Protein AF-A0A9W6ZFU9-F1 (afdb_monomer)

Mean predicted aligned error: 7.42 Å

InterPro domains:
  IPR040703 Limiting CO2-inducible protein B/C, beta carbonyic anhydrase domain [PF18599] (11-252)

Organism: NCBI:txid1714386

Structure (mmCIF, N/CA/C/O backbone):
data_AF-A0A9W6ZFU9-F1
#
_entry.id   AF-A0A9W6ZFU9-F1
#
loop_
_atom_site.group_PDB
_atom_site.id
_atom_site.type_symbol
_atom_site.label_atom_id
_atom_site.label_alt_id
_atom_site.label_comp_id
_atom_site.label_asym_id
_atom_site.label_entity_id
_atom_site.label_seq_id
_atom_site.pdbx_PDB_ins_code
_atom_site.Cartn_x
_atom_site.Cartn_y
_atom_site.Cartn_z
_atom_site.occupancy
_atom_site.B_iso_or_equiv
_atom_site.auth_seq_id
_atom_site.auth_comp_id
_atom_site.auth_asym_id
_atom_site.auth_atom_id
_atom_site.pdbx_PDB_model_num
ATOM 1 N N . MET A 1 1 ? -6.158 -9.962 -25.922 1.00 41.44 1 MET A N 1
ATOM 2 C CA . MET A 1 1 ? -4.833 -10.193 -25.302 1.00 41.44 1 MET A CA 1
ATOM 3 C C . MET A 1 1 ? -4.287 -8.827 -24.929 1.00 41.44 1 MET A C 1
ATOM 5 O O . MET A 1 1 ? -4.360 -7.950 -25.771 1.00 41.44 1 MET A O 1
ATOM 9 N N . GLY A 1 2 ? -3.883 -8.619 -23.677 1.00 69.06 2 GLY A N 1
ATOM 10 C CA . GLY A 1 2 ? -3.535 -7.303 -23.130 1.00 69.06 2 GLY A CA 1
ATOM 11 C C . GLY A 1 2 ? -3.242 -7.407 -21.631 1.00 69.06 2 GLY A C 1
ATOM 12 O O . GLY A 1 2 ? -3.000 -8.509 -21.134 1.00 69.06 2 GLY A O 1
ATOM 13 N N . ILE A 1 3 ? -3.336 -6.291 -20.908 1.00 79.00 3 ILE A N 1
ATOM 14 C CA . ILE A 1 3 ? -3.074 -6.141 -19.462 1.00 79.00 3 ILE A CA 1
ATOM 15 C C . ILE A 1 3 ? -3.627 -7.278 -18.568 1.00 79.00 3 ILE A C 1
ATOM 17 O O . ILE A 1 3 ? -2.974 -7.691 -17.608 1.00 79.00 3 ILE A O 1
ATOM 21 N N . THR A 1 4 ? -4.764 -7.880 -18.935 1.00 82.38 4 THR A N 1
ATOM 22 C CA . THR A 1 4 ? -5.400 -9.014 -18.238 1.00 82.38 4 THR A CA 1
ATOM 23 C C . THR A 1 4 ? -4.564 -10.299 -18.230 1.00 82.38 4 THR A C 1
ATOM 25 O O . THR A 1 4 ? -4.716 -11.132 -17.343 1.00 82.38 4 THR A O 1
ATOM 28 N N . ARG A 1 5 ? -3.626 -10.482 -19.170 1.00 82.00 5 ARG A N 1
ATOM 29 C CA . ARG A 1 5 ? -2.703 -11.633 -19.161 1.00 82.00 5 ARG A CA 1
ATOM 30 C C . ARG A 1 5 ? -1.689 -11.531 -18.023 1.00 82.00 5 ARG A C 1
ATOM 32 O O . ARG A 1 5 ? -1.334 -12.542 -17.423 1.00 82.00 5 ARG A O 1
ATOM 39 N N . LYS A 1 6 ? -1.211 -10.315 -17.748 1.00 84.06 6 LYS A N 1
ATOM 40 C CA . LYS A 1 6 ? -0.289 -10.027 -16.643 1.00 84.06 6 LYS A CA 1
ATOM 41 C C . LYS A 1 6 ? -1.056 -9.940 -15.325 1.00 84.06 6 LYS A C 1
ATOM 43 O O . LYS A 1 6 ? -0.584 -10.464 -14.317 1.00 84.06 6 LYS A O 1
ATOM 48 N N . PHE A 1 7 ? -2.245 -9.348 -15.344 1.00 86.62 7 PHE A N 1
ATOM 49 C CA . PHE A 1 7 ? -3.078 -9.129 -14.167 1.00 86.62 7 PHE A CA 1
ATOM 50 C C . PHE A 1 7 ? -4.484 -9.717 -14.394 1.00 86.62 7 PHE A C 1
ATOM 52 O O . PHE A 1 7 ? -5.385 -8.995 -14.809 1.00 86.62 7 PHE A O 1
ATOM 59 N N . PRO A 1 8 ? -4.695 -11.022 -14.134 1.00 81.38 8 PRO A N 1
ATOM 60 C CA . PRO A 1 8 ? -5.956 -11.709 -14.449 1.00 81.38 8 PRO A CA 1
ATOM 61 C C . PRO A 1 8 ? -7.207 -11.103 -13.809 1.00 81.38 8 PRO A C 1
ATOM 63 O O . PRO A 1 8 ? -8.271 -11.133 -14.412 1.00 81.38 8 PRO A O 1
ATOM 66 N N . ASN A 1 9 ? -7.067 -10.516 -12.619 1.00 81.75 9 ASN A N 1
ATOM 67 C CA . ASN A 1 9 ? -8.179 -9.985 -11.827 1.00 81.75 9 ASN A CA 1
ATOM 68 C C . ASN A 1 9 ? -8.158 -8.451 -11.762 1.00 81.75 9 ASN A C 1
ATOM 70 O O . ASN A 1 9 ? -8.426 -7.865 -10.708 1.00 81.75 9 ASN A O 1
ATOM 74 N N . ILE A 1 10 ? -7.713 -7.821 -12.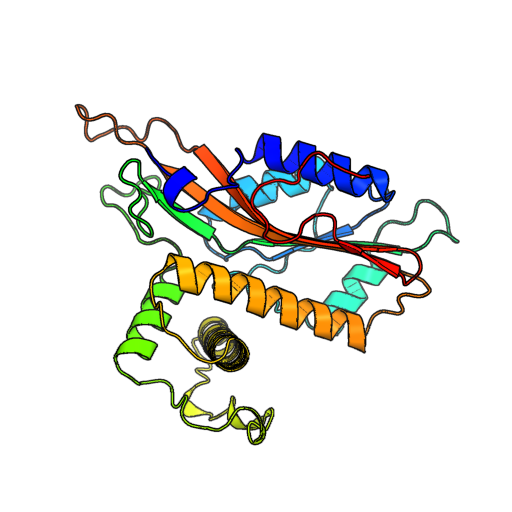846 1.00 90.19 10 ILE A N 1
ATOM 75 C CA . ILE A 1 10 ? -7.587 -6.374 -12.941 1.00 90.19 10 ILE A CA 1
ATOM 76 C C . ILE A 1 10 ? -8.939 -5.726 -13.247 1.00 90.19 10 ILE A C 1
ATOM 78 O O . ILE A 1 10 ? -9.689 -6.213 -14.091 1.00 90.19 10 ILE A O 1
ATOM 82 N N . LEU A 1 11 ? -9.236 -4.623 -12.570 1.00 91.94 11 LEU A N 1
ATOM 83 C CA . LEU A 1 11 ? -10.451 -3.833 -12.748 1.00 91.94 11 LEU A CA 1
ATOM 84 C C . LEU A 1 11 ? -10.086 -2.394 -13.125 1.00 91.94 11 LEU A C 1
ATOM 86 O O . LEU A 1 11 ? -9.039 -1.913 -12.691 1.00 91.94 11 LEU A O 1
ATOM 90 N N . PRO A 1 12 ? -10.923 -1.677 -13.892 1.00 93.25 12 PRO A N 1
ATOM 91 C CA . PRO A 1 12 ? -10.823 -0.222 -13.975 1.00 93.25 12 PRO A CA 1
ATOM 92 C C . PRO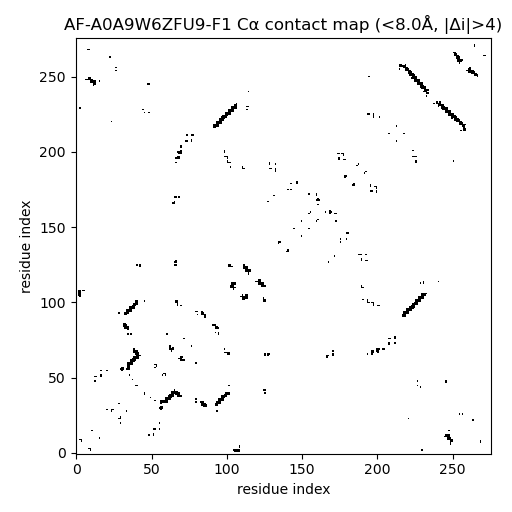 A 1 12 ? -10.894 0.401 -12.573 1.00 93.25 12 PRO A C 1
ATOM 94 O O . PRO A 1 12 ? -11.656 -0.078 -11.733 1.00 93.25 12 PRO A O 1
ATOM 97 N N . LEU A 1 13 ? -10.134 1.471 -12.324 1.00 94.50 13 LEU A N 1
ATOM 98 C CA . LEU A 1 13 ? -10.022 2.102 -11.002 1.00 94.50 13 LEU A CA 1
ATOM 99 C C . LEU A 1 13 ? -11.384 2.438 -10.378 1.00 94.50 13 LEU A C 1
ATOM 101 O O . LEU A 1 13 ? -11.625 2.078 -9.232 1.00 94.50 13 LEU A O 1
ATOM 105 N N . GLN A 1 14 ? -12.293 3.056 -11.134 1.00 93.56 14 GLN A N 1
ATOM 106 C CA . GLN A 1 14 ? -13.625 3.409 -10.623 1.00 93.56 14 GLN A CA 1
ATOM 107 C C . GLN A 1 14 ? -14.430 2.174 -10.196 1.00 93.56 14 GLN A C 1
ATOM 109 O O . GLN A 1 14 ? -14.964 2.137 -9.093 1.00 93.56 14 GLN A O 1
ATOM 114 N N . VAL A 1 15 ? -14.420 1.115 -11.013 1.00 93.62 15 VAL A N 1
ATOM 115 C CA . VAL A 1 15 ? -15.100 -0.152 -10.695 1.00 93.62 15 VAL A CA 1
ATOM 116 C C . VAL A 1 15 ? -14.497 -0.791 -9.442 1.00 93.62 15 VAL A C 1
ATOM 118 O O . VAL A 1 15 ? -15.216 -1.280 -8.578 1.00 93.62 15 VAL A O 1
ATOM 121 N N . PHE A 1 16 ? -13.169 -0.767 -9.307 1.00 95.06 16 PHE A N 1
ATOM 122 C CA . PHE A 1 16 ? -12.499 -1.251 -8.102 1.00 95.06 16 PHE A CA 1
ATOM 123 C C . PHE A 1 16 ? -12.917 -0.468 -6.847 1.00 95.06 16 PHE A C 1
ATOM 125 O O . PHE A 1 16 ? -13.155 -1.066 -5.795 1.00 95.06 16 PHE A O 1
ATOM 132 N N . MET A 1 17 ? -13.010 0.857 -6.949 1.00 95.50 17 MET A N 1
ATOM 133 C CA . MET A 1 17 ? -13.420 1.716 -5.839 1.00 95.50 17 MET A CA 1
ATOM 134 C C . MET A 1 17 ? -14.866 1.454 -5.418 1.00 95.50 17 MET A C 1
ATOM 136 O O . MET A 1 17 ? -15.124 1.263 -4.233 1.00 95.50 17 MET A O 1
ATOM 140 N N . GLU A 1 18 ? -15.787 1.355 -6.375 1.00 93.94 18 GLU A N 1
ATOM 141 C CA . GLU A 1 18 ? -17.188 1.007 -6.114 1.00 93.94 18 GLU A CA 1
ATOM 142 C C . GLU A 1 18 ? -17.315 -0.359 -5.425 1.00 93.94 18 GLU A C 1
ATOM 144 O O . GLU A 1 18 ? -17.967 -0.472 -4.384 1.00 93.94 18 GLU A O 1
ATOM 149 N N . GLU A 1 19 ? -16.643 -1.387 -5.952 1.00 93.00 19 GLU A N 1
ATOM 150 C CA . GLU A 1 19 ? -16.707 -2.742 -5.399 1.00 93.00 19 GLU A CA 1
ATOM 151 C C . GLU A 1 19 ? -16.065 -2.845 -4.013 1.00 93.00 19 GLU A C 1
ATOM 153 O O . GLU A 1 19 ? -16.646 -3.442 -3.106 1.00 93.00 19 GLU A O 1
ATOM 158 N N . SER A 1 20 ? -14.890 -2.240 -3.812 1.00 94.56 20 SER A N 1
ATOM 159 C CA . SER A 1 20 ? -14.221 -2.252 -2.505 1.00 94.56 20 SER A CA 1
ATOM 160 C C . SER A 1 20 ? -15.037 -1.511 -1.445 1.00 94.56 20 SER A C 1
ATOM 162 O O . SER A 1 20 ? -15.234 -2.044 -0.353 1.00 94.56 20 SER A O 1
ATOM 164 N N . SER A 1 21 ? -15.601 -0.343 -1.767 1.00 94.75 21 SER A N 1
ATOM 165 C CA . SER A 1 21 ? -16.518 0.364 -0.869 1.00 94.75 21 SER A CA 1
ATOM 166 C C . SER A 1 21 ? -17.777 -0.451 -0.581 1.00 94.75 21 SER A C 1
ATOM 168 O O . SER A 1 21 ? -18.183 -0.543 0.574 1.00 94.75 21 SER A O 1
ATOM 170 N N . ARG A 1 22 ? -18.385 -1.094 -1.586 1.00 94.81 22 ARG A N 1
ATOM 171 C CA . ARG A 1 22 ? -19.561 -1.958 -1.395 1.00 94.81 22 ARG A CA 1
ATOM 172 C C . ARG A 1 22 ? -19.268 -3.124 -0.448 1.00 94.81 22 ARG A C 1
ATOM 174 O O . ARG A 1 22 ? -20.040 -3.357 0.478 1.00 94.81 22 ARG A O 1
ATOM 181 N N . ILE A 1 23 ? -18.157 -3.831 -0.653 1.00 94.12 23 ILE A N 1
ATOM 182 C CA . ILE A 1 23 ? -17.747 -4.953 0.203 1.00 94.12 23 ILE A CA 1
ATOM 183 C C . ILE A 1 23 ? -17.509 -4.474 1.637 1.00 94.12 23 ILE A C 1
ATOM 185 O O . ILE A 1 23 ? -18.036 -5.062 2.578 1.00 94.12 23 ILE A O 1
ATOM 189 N N . LEU A 1 24 ? -16.757 -3.389 1.822 1.00 96.50 24 LEU A N 1
ATOM 190 C CA . LEU A 1 24 ? -16.435 -2.877 3.154 1.00 96.50 24 LEU A CA 1
ATOM 191 C C . LEU A 1 24 ? -17.664 -2.305 3.884 1.00 96.50 24 LEU A C 1
ATOM 193 O O . LEU A 1 24 ? -17.793 -2.495 5.098 1.00 96.50 24 LEU A O 1
ATOM 197 N N . ASN A 1 25 ? -18.624 -1.727 3.155 1.00 95.81 25 ASN A N 1
ATOM 198 C CA . ASN A 1 25 ? -19.921 -1.316 3.699 1.00 95.81 25 ASN A CA 1
ATOM 199 C C . ASN A 1 25 ? -20.699 -2.496 4.307 1.00 95.81 25 ASN A C 1
ATOM 201 O O . ASN A 1 25 ? -21.331 -2.322 5.349 1.00 95.81 25 ASN A O 1
ATOM 205 N N . ASN A 1 26 ? -20.609 -3.708 3.739 1.00 95.31 26 ASN A N 1
ATOM 206 C CA . ASN A 1 26 ? -21.249 -4.905 4.315 1.00 95.31 26 ASN A CA 1
ATOM 207 C C . ASN A 1 26 ? -20.665 -5.286 5.689 1.00 95.31 26 ASN A C 1
ATOM 209 O O . ASN A 1 26 ? -21.347 -5.895 6.509 1.00 95.31 26 ASN A O 1
ATOM 213 N N . PHE A 1 27 ? -19.426 -4.875 5.971 1.00 96.00 27 PHE A N 1
ATOM 214 C CA . PHE A 1 27 ? -18.780 -5.001 7.283 1.00 96.00 27 PHE A CA 1
ATOM 215 C C . PHE A 1 27 ? -18.925 -3.726 8.142 1.00 96.00 27 PHE A C 1
ATOM 217 O O . PHE A 1 27 ? -18.336 -3.589 9.219 1.00 96.00 27 PHE A O 1
ATOM 224 N N . GLY A 1 28 ? -19.742 -2.777 7.680 1.00 95.69 28 GLY A N 1
ATOM 225 C CA . GLY A 1 28 ? -20.081 -1.534 8.360 1.00 95.69 28 GLY A CA 1
ATOM 226 C C . GLY A 1 28 ? -19.003 -0.452 8.299 1.00 95.69 28 GLY A C 1
ATOM 227 O O . GLY A 1 28 ? -19.031 0.437 9.154 1.00 95.69 28 GLY A O 1
ATOM 228 N N . PHE A 1 29 ? -18.030 -0.544 7.392 1.00 97.12 29 PHE A N 1
ATOM 229 C CA . PHE A 1 29 ? -17.063 0.525 7.131 1.00 97.12 29 PHE A CA 1
ATOM 230 C C . PHE A 1 29 ? -17.628 1.462 6.066 1.00 97.12 29 PHE A C 1
ATOM 232 O O . PHE A 1 29 ? -17.912 1.016 4.961 1.00 97.12 29 PHE A O 1
ATOM 239 N N . ASP A 1 30 ? -17.753 2.745 6.388 1.00 95.81 30 ASP A N 1
ATOM 240 C CA . ASP A 1 30 ? -18.174 3.798 5.469 1.00 95.81 30 ASP A CA 1
ATOM 241 C C . ASP A 1 30 ? -17.329 5.065 5.669 1.00 95.81 30 ASP A C 1
ATOM 243 O O . ASP A 1 30 ? -16.605 5.208 6.658 1.00 95.81 30 ASP A O 1
ATOM 247 N N . LYS A 1 31 ? -17.432 6.009 4.730 1.00 95.44 31 LYS A N 1
ATOM 248 C CA . LYS A 1 31 ? -16.671 7.267 4.766 1.00 95.44 31 LYS A CA 1
ATOM 249 C C . LYS A 1 31 ? -16.926 8.138 6.006 1.00 95.44 31 LYS A C 1
ATOM 251 O O . LYS A 1 31 ? -16.105 8.987 6.325 1.00 95.44 31 LYS A O 1
ATOM 256 N N . ASP A 1 32 ? -18.060 7.965 6.690 1.00 95.06 32 ASP A N 1
ATOM 257 C CA . ASP A 1 32 ? -18.449 8.808 7.824 1.00 95.06 32 ASP A CA 1
ATOM 258 C C . ASP A 1 32 ? -17.981 8.213 9.166 1.00 95.06 32 ASP A C 1
ATOM 260 O O . ASP A 1 32 ? -18.039 8.884 10.198 1.00 95.06 32 ASP A O 1
ATOM 264 N N . ASN A 1 33 ? -17.555 6.943 9.191 1.00 96.44 33 ASN A N 1
ATOM 265 C CA . ASN A 1 33 ? -17.110 6.247 10.404 1.00 96.44 33 ASN A CA 1
ATOM 266 C C . ASN A 1 33 ? -15.726 5.596 10.309 1.00 96.44 33 ASN A C 1
ATOM 268 O O . ASN A 1 33 ? -15.299 4.984 11.285 1.00 96.44 33 ASN A O 1
ATOM 272 N N . THR A 1 34 ? -15.047 5.704 9.167 1.00 97.88 34 THR A N 1
ATOM 273 C CA . THR A 1 34 ? -13.763 5.046 8.921 1.00 97.88 34 THR A CA 1
ATOM 274 C C . THR A 1 34 ? -12.715 6.059 8.483 1.00 97.88 34 THR A C 1
ATOM 276 O O . THR A 1 34 ? -12.982 6.893 7.626 1.00 97.88 34 THR A O 1
ATOM 279 N N . LEU A 1 35 ? -11.502 5.957 9.031 1.00 98.44 35 LEU A N 1
ATOM 280 C CA . LEU A 1 35 ? -10.337 6.661 8.490 1.00 98.44 35 LEU A CA 1
ATOM 281 C C . LEU A 1 35 ? -9.590 5.756 7.511 1.00 98.44 35 LEU A C 1
ATOM 283 O O . LEU A 1 35 ? -9.174 4.650 7.869 1.00 98.44 35 LEU A O 1
ATOM 287 N N . ALA A 1 36 ? -9.384 6.250 6.293 1.00 98.50 36 ALA A N 1
ATOM 288 C CA . ALA A 1 36 ? -8.496 5.613 5.334 1.00 98.50 36 ALA A CA 1
ATOM 289 C C . ALA A 1 36 ? -7.029 5.947 5.637 1.00 98.50 36 ALA A C 1
ATOM 291 O O . ALA A 1 36 ? -6.668 7.105 5.831 1.00 98.50 36 ALA A O 1
ATOM 292 N N . ILE A 1 37 ? -6.177 4.926 5.640 1.00 98.56 37 ILE A N 1
ATOM 293 C CA . ILE A 1 37 ? -4.718 5.020 5.696 1.00 98.56 37 ILE A CA 1
ATOM 294 C C . ILE A 1 37 ? -4.205 4.568 4.332 1.00 98.56 37 ILE A C 1
ATOM 296 O O . ILE A 1 37 ? -4.522 3.461 3.897 1.00 98.56 37 ILE A O 1
ATOM 300 N N . VAL A 1 38 ? -3.438 5.409 3.641 1.00 98.38 38 VAL A N 1
ATOM 301 C CA . VAL A 1 38 ? -3.118 5.195 2.222 1.00 98.38 38 VAL A CA 1
ATOM 302 C C . VAL A 1 38 ? -1.609 5.205 1.994 1.00 98.38 38 VAL A C 1
ATOM 304 O O . VAL A 1 38 ? -0.952 6.237 2.126 1.00 98.38 38 VAL A O 1
ATOM 307 N N . GLY A 1 39 ? -1.063 4.047 1.622 1.00 97.81 39 GLY A N 1
ATOM 308 C CA . GLY A 1 39 ? 0.332 3.854 1.228 1.00 97.81 39 GLY A CA 1
ATOM 309 C C . GLY A 1 39 ? 0.460 3.561 -0.267 1.00 97.81 39 GLY A C 1
ATOM 310 O O . GLY A 1 39 ? 0.254 2.426 -0.697 1.00 97.81 39 GLY A O 1
ATOM 311 N N . LEU A 1 40 ? 0.827 4.578 -1.047 1.00 97.69 40 LEU A N 1
ATOM 312 C CA . LEU A 1 40 ? 1.163 4.478 -2.473 1.00 97.69 40 LEU A CA 1
ATOM 313 C C . LEU A 1 40 ? 2.656 4.752 -2.690 1.00 97.69 40 LEU A C 1
ATOM 315 O O . LEU A 1 40 ? 3.358 5.211 -1.781 1.00 97.69 40 LEU A O 1
ATOM 319 N N . THR A 1 41 ? 3.140 4.498 -3.905 1.00 96.19 41 THR A N 1
ATOM 320 C CA . THR A 1 41 ? 4.465 4.964 -4.328 1.00 96.19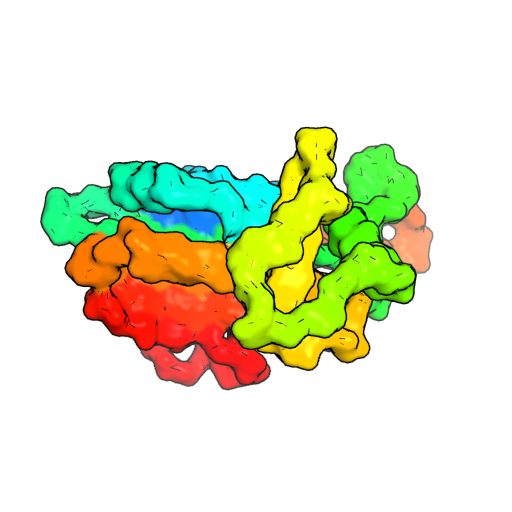 41 THR A CA 1
ATOM 321 C C . THR A 1 41 ? 4.497 6.500 -4.352 1.00 96.19 41 THR A C 1
ATOM 323 O O . THR A 1 41 ? 3.495 7.138 -4.660 1.00 96.19 41 THR A O 1
ATOM 326 N N . ARG A 1 42 ? 5.649 7.123 -4.061 1.00 94.94 42 ARG A N 1
ATOM 327 C CA . ARG A 1 42 ? 5.835 8.593 -4.154 1.00 94.94 42 ARG A CA 1
ATOM 328 C C . ARG A 1 42 ? 5.669 9.186 -5.556 1.00 94.94 42 ARG A C 1
ATOM 330 O O . ARG A 1 42 ? 5.581 10.402 -5.685 1.00 94.94 42 ARG A O 1
ATOM 337 N N . ASP A 1 43 ? 5.681 8.337 -6.571 1.00 94.12 43 ASP A N 1
ATOM 338 C CA . ASP A 1 43 ? 5.555 8.693 -7.978 1.00 94.12 43 ASP A CA 1
ATOM 339 C C . ASP A 1 43 ? 4.226 9.435 -8.236 1.00 94.12 43 ASP A C 1
ATOM 341 O O . ASP A 1 43 ? 3.164 8.997 -7.778 1.00 94.12 43 ASP A O 1
ATOM 345 N N . GLU A 1 44 ? 4.263 10.560 -8.961 1.00 93.75 44 GLU A N 1
ATOM 346 C CA . GLU A 1 44 ? 3.104 11.447 -9.145 1.00 93.75 44 GLU A CA 1
ATOM 347 C C . GLU A 1 44 ? 1.954 10.774 -9.898 1.00 93.75 44 GLU A C 1
ATOM 349 O O . GLU A 1 44 ? 0.790 11.147 -9.758 1.00 93.75 44 GLU A O 1
ATOM 354 N N . VAL A 1 45 ? 2.270 9.733 -10.664 1.00 92.31 45 VAL A N 1
ATOM 355 C CA . VAL A 1 45 ? 1.306 8.960 -11.454 1.00 92.31 45 VAL A CA 1
ATOM 356 C C . VAL A 1 45 ? 0.323 8.184 -10.575 1.00 92.31 45 VAL A C 1
ATOM 358 O O . VAL A 1 45 ? -0.706 7.723 -11.057 1.00 92.31 45 VAL A O 1
ATOM 361 N N . THR A 1 46 ? 0.592 8.063 -9.271 1.00 95.50 46 THR A N 1
ATOM 362 C CA . THR A 1 46 ? -0.326 7.440 -8.307 1.00 95.50 46 THR A CA 1
ATOM 363 C C . THR A 1 46 ? -1.498 8.347 -7.908 1.00 95.50 46 THR A C 1
ATOM 365 O O . THR A 1 46 ? -2.489 7.874 -7.344 1.00 95.50 46 THR A O 1
ATOM 368 N N . GLN A 1 47 ? -1.447 9.638 -8.257 1.00 95.38 47 GLN A N 1
ATOM 369 C CA . GLN A 1 47 ? -2.440 10.639 -7.861 1.00 95.38 47 GLN A CA 1
ATOM 370 C C . GLN A 1 47 ? -3.900 10.285 -8.215 1.00 95.38 47 GLN A C 1
ATOM 372 O O . GLN A 1 47 ? -4.770 10.526 -7.375 1.00 95.38 47 GLN A O 1
ATOM 377 N N . PRO A 1 48 ? -4.230 9.694 -9.384 1.00 95.06 48 PRO A N 1
ATOM 378 C CA . PRO A 1 48 ? -5.607 9.302 -9.688 1.00 95.06 48 PRO A CA 1
ATOM 379 C C . PRO A 1 48 ? -6.202 8.312 -8.677 1.00 95.06 48 PRO A C 1
ATOM 381 O O . PRO A 1 48 ? -7.383 8.417 -8.330 1.00 95.06 48 PRO A O 1
ATOM 384 N N . PHE A 1 49 ? -5.390 7.380 -8.166 1.00 96.50 49 PHE A N 1
ATOM 385 C CA . PHE A 1 49 ? -5.819 6.427 -7.143 1.00 96.50 49 PHE A CA 1
ATOM 386 C C . PHE A 1 49 ? -6.092 7.145 -5.824 1.00 96.50 49 PHE A C 1
ATOM 388 O O . PHE A 1 49 ? -7.166 6.966 -5.250 1.00 96.50 49 PHE A O 1
ATOM 395 N N . LEU A 1 50 ? -5.174 8.015 -5.384 1.00 97.75 50 LEU A N 1
ATOM 396 C CA . LEU A 1 50 ? -5.367 8.823 -4.177 1.00 97.75 50 LEU A CA 1
ATOM 397 C C . LEU A 1 50 ? -6.648 9.665 -4.267 1.00 97.75 50 LEU A C 1
ATOM 399 O O . LEU A 1 50 ? -7.465 9.619 -3.356 1.00 97.75 50 LEU A O 1
ATOM 403 N N . ASN A 1 51 ? -6.878 10.351 -5.392 1.00 97.56 51 ASN A N 1
ATOM 404 C CA . ASN A 1 51 ? -8.088 11.154 -5.612 1.00 97.56 51 ASN A CA 1
ATOM 405 C C . ASN A 1 51 ? -9.371 10.317 -5.512 1.00 97.56 51 ASN A C 1
ATOM 407 O O . ASN A 1 51 ? -10.386 10.778 -4.981 1.00 97.56 51 ASN A O 1
ATOM 411 N N . SER A 1 52 ? -9.331 9.086 -6.026 1.00 97.06 52 SER A N 1
ATOM 412 C CA . SER A 1 52 ? -10.479 8.180 -5.978 1.00 97.06 52 SER A CA 1
ATOM 413 C C . SER A 1 52 ? -10.738 7.694 -4.550 1.00 97.06 52 SER A C 1
ATOM 415 O O . SER A 1 52 ? -11.885 7.685 -4.111 1.00 97.06 52 SER A O 1
ATOM 417 N N . ILE A 1 53 ? -9.684 7.398 -3.781 1.00 97.75 53 ILE A N 1
ATOM 418 C CA . ILE A 1 53 ? -9.800 7.094 -2.348 1.00 97.75 53 ILE A CA 1
ATOM 419 C C . ILE A 1 53 ? -10.384 8.281 -1.586 1.00 97.75 53 ILE A C 1
ATOM 421 O O . ILE A 1 53 ? -11.360 8.092 -0.868 1.00 97.75 53 ILE A O 1
ATOM 425 N N . THR A 1 54 ? -9.856 9.494 -1.782 1.00 97.88 54 THR A N 1
ATOM 426 C CA . THR A 1 54 ? -10.362 10.703 -1.115 1.00 97.88 54 THR A CA 1
ATOM 427 C C . THR A 1 54 ? -11.847 10.923 -1.400 1.00 97.88 54 THR A C 1
ATOM 429 O O . THR A 1 54 ? -12.623 11.252 -0.504 1.00 97.88 54 THR A O 1
ATOM 432 N N . SER A 1 55 ? -12.275 10.668 -2.638 1.00 96.69 55 SER A N 1
ATOM 433 C CA . SER A 1 55 ? -13.681 10.790 -3.035 1.00 96.69 55 SER A CA 1
ATOM 434 C C . SER A 1 55 ? -14.579 9.743 -2.360 1.00 96.69 55 SER A C 1
ATOM 436 O O . SER A 1 55 ? -15.701 10.060 -1.963 1.00 96.69 55 SER A O 1
ATOM 438 N N . SER A 1 56 ? -14.098 8.505 -2.210 1.00 95.81 56 SER A N 1
ATOM 439 C CA . SER A 1 56 ? -14.870 7.390 -1.642 1.00 95.81 56 SER A CA 1
ATOM 440 C C . SER A 1 56 ? -14.831 7.309 -0.114 1.00 95.81 56 SER A C 1
ATOM 442 O O . SER A 1 56 ? -15.782 6.804 0.476 1.00 95.81 56 SER A O 1
ATOM 444 N N . TRP A 1 57 ? -13.756 7.781 0.523 1.00 96.50 57 TRP A N 1
ATOM 445 C CA . TRP A 1 57 ? -13.456 7.557 1.944 1.00 96.50 57 TRP A CA 1
ATOM 446 C C . TRP A 1 57 ? -13.188 8.839 2.745 1.00 96.50 57 TRP A C 1
ATOM 448 O O . TRP A 1 57 ? -12.977 8.757 3.951 1.00 96.50 57 TRP A O 1
ATOM 458 N N . GLY A 1 58 ? -13.230 10.015 2.113 1.00 96.31 58 GLY A N 1
ATOM 459 C CA . GLY A 1 58 ? -12.833 11.274 2.745 1.00 96.31 58 GLY A CA 1
ATOM 460 C C . GLY A 1 58 ? -11.314 11.445 2.807 1.00 96.31 58 GLY A C 1
ATOM 461 O O . GLY A 1 58 ? -10.566 10.655 2.235 1.00 96.31 58 GLY A O 1
ATOM 462 N N . GLU A 1 59 ? -10.852 12.497 3.484 1.00 97.38 59 GLU A N 1
ATOM 463 C CA . GLU A 1 59 ? -9.425 12.836 3.557 1.00 97.38 59 GLU A CA 1
ATOM 464 C C . GLU A 1 59 ? -8.612 11.732 4.263 1.00 97.38 59 GLU A C 1
ATOM 466 O O . GLU A 1 59 ? -8.825 11.483 5.455 1.00 97.38 59 GLU A O 1
ATOM 471 N N . PRO A 1 60 ? -7.683 11.056 3.561 1.00 97.88 60 PRO A N 1
ATOM 472 C CA . PRO A 1 60 ? -6.940 9.945 4.134 1.00 97.88 60 PRO A CA 1
ATOM 473 C C . PRO A 1 60 ? -5.727 10.405 4.952 1.00 97.88 60 PRO A C 1
ATOM 475 O O . PRO A 1 60 ? -5.140 11.463 4.723 1.00 97.88 60 PRO A O 1
ATOM 478 N N . TYR A 1 61 ? -5.261 9.533 5.845 1.00 98.31 61 TYR A N 1
ATOM 479 C CA . TYR A 1 61 ? -3.917 9.611 6.412 1.00 98.31 61 TYR A CA 1
ATOM 480 C C . TYR A 1 61 ? -2.907 9.039 5.402 1.00 98.31 61 TYR A C 1
ATOM 482 O O . TYR A 1 61 ? -2.832 7.827 5.186 1.00 98.31 61 TYR A O 1
ATOM 490 N N . VAL A 1 62 ? -2.144 9.916 4.750 1.00 97.44 62 VAL A N 1
ATOM 491 C CA . VAL A 1 62 ? -1.235 9.557 3.651 1.00 97.44 62 VAL A CA 1
ATOM 492 C C . VAL A 1 62 ? 0.136 9.122 4.177 1.00 97.44 62 VAL A C 1
ATOM 494 O O . VAL A 1 62 ? 0.799 9.859 4.903 1.00 97.44 62 VAL A O 1
ATOM 497 N N . THR A 1 63 ? 0.596 7.939 3.762 1.00 96.44 63 THR A N 1
ATOM 498 C CA . THR A 1 63 ? 1.871 7.328 4.186 1.00 96.44 63 THR A CA 1
ATOM 499 C C . THR A 1 63 ? 2.733 6.897 2.998 1.00 96.44 63 THR A C 1
ATOM 501 O O . THR A 1 63 ? 3.388 5.854 3.052 1.00 96.44 63 THR A O 1
ATOM 504 N N . HIS A 1 64 ? 2.683 7.644 1.893 1.00 96.88 64 HIS A N 1
ATOM 505 C CA . HIS A 1 64 ? 3.418 7.307 0.672 1.00 96.88 64 HIS A CA 1
ATOM 506 C C . HIS A 1 64 ? 4.923 7.153 0.928 1.00 96.88 64 HIS A C 1
ATOM 508 O O . HIS A 1 64 ? 5.506 7.870 1.743 1.00 96.88 64 HIS A O 1
ATOM 514 N N . SER A 1 65 ? 5.555 6.242 0.194 1.00 96.69 65 SER A N 1
ATOM 515 C CA . SER A 1 65 ? 6.999 5.988 0.258 1.00 96.69 65 SER A CA 1
ATOM 516 C C . SER A 1 65 ? 7.499 5.370 -1.049 1.00 96.69 65 SER A C 1
ATOM 518 O O . SER A 1 65 ? 6.694 4.986 -1.901 1.00 96.69 65 SER A O 1
ATOM 520 N N . LEU A 1 66 ? 8.817 5.284 -1.245 1.00 96.31 66 LEU A N 1
ATOM 521 C CA . LEU A 1 66 ? 9.375 4.508 -2.360 1.00 96.31 66 LEU A CA 1
ATOM 522 C C . LEU A 1 66 ? 8.862 3.059 -2.331 1.00 96.31 66 LEU A C 1
ATOM 524 O O . LEU A 1 66 ? 8.864 2.404 -1.285 1.00 96.31 66 LEU A O 1
ATOM 528 N N . GLY A 1 67 ? 8.369 2.576 -3.474 1.00 95.44 67 GLY A N 1
ATOM 529 C CA . GLY A 1 67 ? 7.778 1.245 -3.602 1.00 95.44 67 GLY A CA 1
ATOM 530 C C . GLY A 1 67 ? 6.562 0.958 -2.706 1.00 95.44 67 GLY A C 1
ATOM 531 O O . GLY A 1 67 ? 6.327 -0.209 -2.378 1.00 95.44 67 GLY A O 1
ATOM 532 N N . ALA A 1 68 ? 5.826 1.989 -2.269 1.00 97.12 68 ALA A N 1
ATOM 533 C CA . ALA A 1 68 ? 4.625 1.883 -1.428 1.00 97.12 68 ALA A CA 1
ATOM 534 C C . ALA A 1 68 ? 4.820 1.096 -0.113 1.00 97.12 68 ALA A C 1
ATOM 536 O O . ALA A 1 68 ? 3.911 0.418 0.371 1.00 97.12 68 ALA A O 1
ATOM 537 N N . GLN A 1 69 ? 6.015 1.165 0.477 1.00 96.75 69 GLN A N 1
ATOM 538 C CA . GLN A 1 69 ? 6.322 0.512 1.748 1.00 96.75 69 GLN A CA 1
ATOM 539 C C . GLN A 1 69 ? 5.568 1.140 2.932 1.00 96.75 69 GLN A C 1
ATOM 541 O O . GLN A 1 69 ? 5.387 2.357 3.019 1.00 96.75 69 GLN A O 1
ATOM 546 N N . CYS A 1 70 ? 5.172 0.311 3.902 1.00 95.56 70 CYS A N 1
ATOM 547 C CA . CYS A 1 70 ? 4.504 0.784 5.113 1.00 95.56 70 CYS A CA 1
ATOM 548 C C . CYS A 1 70 ? 5.521 1.390 6.097 1.00 95.56 70 CYS A C 1
ATOM 550 O O . CYS A 1 70 ? 6.200 0.671 6.832 1.00 95.56 70 CYS A O 1
ATOM 552 N N . ASN A 1 71 ? 5.627 2.721 6.118 1.00 93.25 71 ASN A N 1
ATOM 553 C CA . ASN A 1 71 ? 6.535 3.470 7.001 1.00 93.25 71 ASN A CA 1
ATOM 554 C C . ASN A 1 71 ? 5.790 4.310 8.060 1.00 93.25 71 ASN A C 1
ATOM 556 O O . ASN A 1 71 ? 6.368 5.222 8.640 1.00 93.25 71 ASN A O 1
ATOM 560 N N . VAL A 1 72 ? 4.515 4.000 8.333 1.00 94.81 72 VAL A N 1
ATOM 561 C CA . VAL A 1 72 ? 3.661 4.765 9.267 1.00 94.81 72 VAL A CA 1
ATOM 562 C C . VAL A 1 72 ? 4.193 4.767 10.708 1.00 94.81 72 VAL A C 1
ATOM 564 O O . VAL A 1 72 ? 4.076 5.754 11.431 1.00 94.81 72 VAL A O 1
ATOM 567 N N . GLY A 1 73 ? 4.826 3.666 11.124 1.00 94.25 73 GLY A N 1
ATOM 568 C CA . GLY A 1 73 ? 5.437 3.533 12.443 1.00 94.25 73 GLY A CA 1
ATOM 569 C C . GLY A 1 73 ? 4.440 3.535 13.610 1.00 94.25 73 GLY A C 1
ATOM 570 O O . GLY A 1 73 ? 3.224 3.633 13.451 1.00 94.25 73 GLY A O 1
ATOM 571 N N . LYS A 1 74 ? 4.987 3.406 14.823 1.00 96.12 74 LYS A N 1
ATOM 572 C CA . LYS A 1 74 ? 4.216 3.329 16.075 1.00 96.12 74 LYS A CA 1
ATOM 573 C C . LYS A 1 74 ? 3.401 4.594 16.350 1.00 96.12 74 LYS A C 1
ATOM 575 O O . LYS A 1 74 ? 2.256 4.498 16.774 1.00 96.12 74 LYS A O 1
ATOM 580 N N . GLU A 1 75 ? 3.995 5.769 16.168 1.00 97.31 75 GLU A N 1
ATOM 581 C CA . GLU A 1 75 ? 3.290 7.020 16.460 1.00 97.31 75 GLU A CA 1
ATOM 582 C C . GLU A 1 75 ? 2.259 7.351 15.376 1.00 97.31 75 GLU A C 1
ATOM 584 O O . GLU A 1 75 ? 1.161 7.785 15.710 1.00 97.31 75 GLU A O 1
ATOM 589 N N . GLY A 1 76 ? 2.534 7.039 14.105 1.00 97.44 76 GLY A N 1
ATOM 590 C CA . GLY A 1 76 ? 1.557 7.239 13.036 1.00 97.44 76 GLY A CA 1
ATOM 591 C C . GLY A 1 76 ? 0.306 6.374 13.208 1.00 97.44 76 GLY A C 1
ATOM 592 O O . GLY A 1 76 ? -0.804 6.885 13.076 1.00 97.44 76 GLY A O 1
ATOM 593 N N . ILE A 1 77 ? 0.437 5.092 13.587 1.00 97.56 77 ILE A N 1
ATOM 594 C CA . ILE A 1 77 ? -0.754 4.246 13.794 1.00 97.56 77 ILE A CA 1
ATOM 595 C C . ILE A 1 77 ? -1.596 4.713 14.991 1.00 97.56 77 ILE A C 1
ATOM 597 O O . ILE A 1 77 ? -2.822 4.661 14.930 1.00 97.56 77 ILE A O 1
ATOM 601 N N . LYS A 1 78 ? -0.973 5.243 16.051 1.00 97.19 78 LYS A N 1
ATOM 602 C CA . LYS A 1 78 ? -1.709 5.857 17.168 1.00 97.19 78 LYS A CA 1
ATOM 603 C C . LYS A 1 78 ? -2.470 7.106 16.732 1.00 97.19 78 LYS A C 1
ATOM 605 O O . LYS A 1 78 ? -3.646 7.222 17.052 1.00 97.19 78 LYS A O 1
ATOM 610 N N . GLN A 1 79 ? -1.837 7.985 15.952 1.00 97.94 79 GLN A N 1
ATOM 611 C CA . GLN A 1 79 ? -2.516 9.153 15.383 1.00 97.94 79 GLN A CA 1
ATOM 612 C C . GLN A 1 79 ? -3.710 8.734 14.522 1.00 97.94 79 GLN A C 1
ATOM 614 O O . GLN A 1 79 ? -4.778 9.324 14.632 1.00 97.94 79 GLN A O 1
ATOM 619 N N . CYS A 1 80 ? -3.572 7.672 13.721 1.00 97.81 80 CYS A N 1
ATOM 620 C CA . CYS A 1 80 ? -4.692 7.141 12.944 1.00 97.81 80 CYS A CA 1
ATOM 621 C C . CYS A 1 80 ? -5.866 6.727 13.848 1.00 97.81 80 CYS A C 1
ATOM 623 O O . CYS A 1 80 ? -7.012 7.045 13.548 1.00 97.81 80 CYS A O 1
ATOM 625 N N . LEU A 1 81 ? -5.600 6.057 14.975 1.00 96.94 81 LEU A N 1
ATOM 626 C CA . LEU A 1 81 ? -6.642 5.664 15.932 1.00 96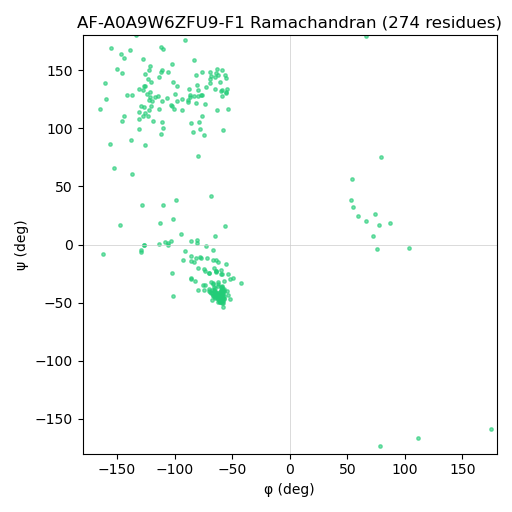.94 81 LEU A CA 1
ATOM 627 C C . LEU A 1 81 ? -7.321 6.861 16.610 1.00 96.94 81 LEU A C 1
ATOM 629 O O . LEU A 1 81 ? -8.521 6.804 16.884 1.00 96.94 81 LEU A O 1
ATOM 633 N N . GLU A 1 82 ? -6.560 7.915 16.904 1.00 95.75 82 GLU A N 1
ATOM 634 C CA . GLU A 1 82 ? -7.051 9.140 17.544 1.00 95.75 82 GLU A CA 1
ATOM 635 C C . GLU A 1 82 ? -7.869 10.009 16.584 1.00 95.75 82 GLU A C 1
ATOM 637 O O . GLU A 1 82 ? -8.888 10.572 16.981 1.00 95.75 82 GLU A O 1
ATOM 642 N N . HIS A 1 83 ? -7.445 10.102 15.323 1.00 95.94 83 HIS A N 1
ATOM 643 C CA . HIS A 1 83 ? -8.091 10.923 14.297 1.00 95.94 83 HIS A CA 1
ATOM 644 C C . HIS A 1 83 ? -9.283 10.228 13.635 1.00 95.94 83 HIS A C 1
ATOM 646 O O . HIS A 1 83 ? -10.066 10.884 12.947 1.00 95.94 83 HIS A O 1
ATOM 652 N N . ALA A 1 84 ? -9.418 8.911 13.805 1.00 96.94 84 ALA A N 1
ATOM 653 C CA . ALA A 1 84 ? -10.487 8.162 13.174 1.00 96.94 84 ALA A CA 1
ATOM 654 C C . ALA A 1 84 ? -11.874 8.666 13.608 1.00 96.94 84 ALA A C 1
ATOM 656 O O . ALA A 1 8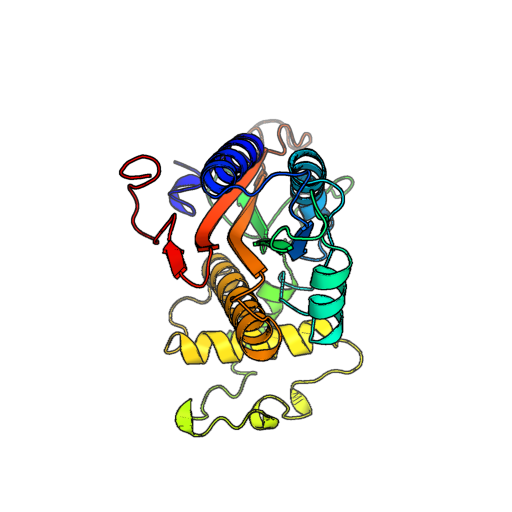4 ? -12.132 8.824 14.808 1.00 96.94 84 ALA A O 1
ATOM 657 N N . PRO A 1 85 ? -12.790 8.902 12.651 1.00 94.62 85 PRO A N 1
ATOM 658 C CA . PRO A 1 85 ? -14.109 9.425 12.956 1.00 94.62 85 PRO A CA 1
ATOM 659 C C . PRO A 1 85 ? -14.910 8.424 13.792 1.00 94.62 85 PRO A C 1
ATOM 661 O O . PRO A 1 85 ? -14.838 7.208 13.610 1.00 94.62 85 PRO A O 1
ATOM 664 N N . LYS A 1 86 ? -15.718 8.949 14.715 1.00 87.38 86 LYS A N 1
ATOM 665 C CA . LYS A 1 86 ? -16.617 8.156 15.557 1.00 87.38 86 LYS A CA 1
ATOM 666 C C . LYS A 1 86 ? -18.030 8.701 15.444 1.00 87.38 86 LYS A C 1
ATOM 668 O O . LYS A 1 86 ? -18.294 9.825 15.859 1.00 87.38 86 LYS A O 1
ATOM 673 N N . LYS A 1 87 ? -18.963 7.879 14.947 1.00 78.12 87 LYS A N 1
ATOM 674 C CA . LYS A 1 87 ? -20.393 8.245 14.873 1.00 78.12 87 LYS A CA 1
ATOM 675 C C . LYS A 1 87 ? -21.010 8.495 16.254 1.00 78.12 87 LYS A C 1
ATOM 677 O O . LYS A 1 87 ? -21.913 9.311 16.384 1.00 78.12 87 LYS A O 1
ATOM 682 N N . THR A 1 88 ? -20.537 7.791 17.284 1.00 82.06 88 THR A N 1
ATOM 683 C CA . THR A 1 88 ? -20.963 7.970 18.683 1.00 82.06 88 THR A CA 1
ATOM 684 C C . THR A 1 88 ? -19.773 7.763 19.619 1.00 82.06 88 THR A C 1
ATOM 686 O O . THR A 1 88 ? -18.808 7.101 19.238 1.00 82.06 88 THR A O 1
ATOM 689 N N . SER A 1 89 ? -19.845 8.261 20.857 1.00 78.00 89 SER A N 1
ATOM 690 C CA . SER A 1 89 ? -18.758 8.122 21.843 1.00 78.00 89 SER A CA 1
ATOM 691 C C . SER A 1 89 ? -18.389 6.668 22.167 1.00 78.00 89 SER A C 1
ATOM 693 O O . SER A 1 89 ? -17.249 6.407 22.540 1.00 78.00 89 SER A O 1
ATOM 695 N N . ASN A 1 90 ? -19.331 5.733 21.999 1.00 81.38 90 ASN A N 1
ATOM 696 C CA . ASN A 1 90 ? -19.150 4.309 22.303 1.00 81.38 90 ASN A CA 1
ATOM 697 C C . ASN A 1 90 ? -18.936 3.450 21.043 1.00 81.38 90 ASN A C 1
ATOM 699 O O . ASN A 1 90 ? -18.867 2.226 21.145 1.00 81.38 90 ASN A O 1
ATOM 703 N N . ALA A 1 91 ? -18.873 4.060 19.854 1.00 89.69 91 ALA A N 1
ATOM 704 C CA . ALA A 1 91 ? -18.619 3.321 18.624 1.00 89.69 91 ALA A CA 1
ATOM 705 C C . ALA A 1 91 ? -17.178 2.791 18.599 1.00 89.69 91 ALA A C 1
ATOM 707 O O . ALA A 1 91 ? -16.241 3.480 19.012 1.00 89.69 91 ALA A O 1
ATOM 708 N N . ARG A 1 92 ? -17.012 1.576 18.065 1.00 94.00 92 ARG A N 1
ATOM 709 C CA . ARG A 1 92 ? -15.698 1.009 17.744 1.00 94.00 92 ARG A CA 1
ATOM 710 C C . ARG A 1 92 ? -15.001 1.902 16.719 1.00 94.00 92 ARG A C 1
ATOM 712 O O . ARG A 1 92 ? -15.646 2.394 15.792 1.00 94.00 92 ARG A O 1
ATOM 719 N N . THR A 1 93 ? -13.700 2.106 16.888 1.00 96.88 93 THR A N 1
ATOM 720 C CA . THR A 1 93 ? -12.891 2.830 15.900 1.00 96.88 93 THR A CA 1
ATOM 721 C C . THR A 1 93 ? -12.764 1.980 14.639 1.00 96.88 93 THR A C 1
ATOM 723 O O . THR A 1 93 ? -12.537 0.777 14.755 1.00 96.88 93 THR A O 1
ATOM 726 N N . LYS A 1 94 ? -12.866 2.585 13.451 1.00 98.06 94 LYS A N 1
ATOM 727 C CA . LYS A 1 94 ? -12.675 1.874 12.182 1.00 98.06 94 LYS A CA 1
ATOM 728 C C . LYS A 1 94 ? -11.557 2.486 11.356 1.00 98.06 94 LYS A C 1
ATOM 730 O O . LYS A 1 94 ? -11.525 3.697 11.138 1.00 98.06 94 LYS A O 1
ATOM 735 N N . LEU A 1 95 ? -10.659 1.630 10.884 1.00 98.44 95 LEU A N 1
ATOM 736 C CA . LEU A 1 95 ? -9.572 1.986 9.978 1.00 98.44 95 LEU A CA 1
ATOM 737 C C . LEU A 1 95 ? -9.659 1.128 8.718 1.00 98.44 95 LEU A C 1
ATOM 739 O O . LEU A 1 95 ? -9.934 -0.067 8.809 1.00 98.44 95 LEU A O 1
ATOM 743 N N . VAL A 1 96 ? -9.362 1.708 7.559 1.00 98.44 96 VAL A N 1
ATOM 744 C CA . VAL A 1 96 ? -9.113 0.947 6.328 1.00 98.44 96 VAL A CA 1
ATOM 745 C C . VAL A 1 96 ? -7.722 1.275 5.803 1.00 98.44 96 VAL A C 1
ATOM 747 O O . VAL A 1 96 ? -7.394 2.437 5.598 1.00 98.44 96 VAL A O 1
ATOM 750 N N . PHE A 1 97 ? -6.888 0.260 5.600 1.00 98.50 97 PHE A N 1
ATOM 751 C CA . PHE A 1 97 ? -5.548 0.419 5.048 1.00 98.50 97 PHE A CA 1
ATOM 752 C C . PHE A 1 97 ? -5.520 0.023 3.575 1.00 98.50 97 PHE A C 1
ATOM 754 O O . PHE A 1 97 ? -5.777 -1.129 3.229 1.00 98.50 97 PHE A O 1
ATOM 761 N N . PHE A 1 98 ? -5.165 0.977 2.718 1.00 98.12 98 PHE A N 1
ATOM 762 C CA . PHE A 1 98 ? -4.900 0.762 1.303 1.00 98.12 98 PHE A CA 1
ATOM 763 C C . PHE A 1 98 ? -3.392 0.772 1.060 1.00 98.12 98 PHE A C 1
ATOM 765 O O . PHE A 1 98 ? -2.731 1.783 1.297 1.00 98.12 98 PHE A O 1
ATOM 772 N N . CYS A 1 99 ? -2.849 -0.330 0.543 1.00 96.19 99 CYS A N 1
ATOM 773 C CA . CYS A 1 99 ? -1.458 -0.404 0.097 1.00 96.19 99 CYS A CA 1
ATOM 774 C C . CYS A 1 99 ? -1.405 -0.800 -1.373 1.00 96.19 99 CYS A C 1
ATOM 776 O O . CYS A 1 99 ? -1.831 -1.901 -1.735 1.00 96.19 99 CYS A O 1
ATOM 778 N N . CYS A 1 100 ? -0.895 0.103 -2.211 1.00 95.69 100 CYS A N 1
ATOM 779 C CA . CYS A 1 100 ? -0.865 -0.097 -3.655 1.00 95.69 100 CYS A CA 1
ATOM 780 C C . CYS A 1 100 ? 0.471 0.364 -4.254 1.00 95.69 100 CYS A C 1
ATOM 782 O O . CYS A 1 100 ? 0.581 1.519 -4.671 1.00 95.69 100 CYS A O 1
ATOM 784 N N . PRO A 1 101 ? 1.492 -0.512 -4.345 1.00 97.19 101 PRO A N 1
ATOM 785 C CA . PRO A 1 101 ? 2.582 -0.278 -5.285 1.00 97.19 101 PRO A CA 1
ATOM 786 C C . PRO A 1 101 ? 2.018 -0.192 -6.706 1.00 97.19 101 PRO A C 1
ATOM 788 O O . PRO A 1 101 ? 1.007 -0.829 -7.026 1.00 97.19 101 PRO A O 1
ATOM 791 N N . ASN A 1 102 ? 2.666 0.583 -7.569 1.00 95.94 102 ASN A N 1
ATOM 792 C CA . ASN A 1 102 ? 2.206 0.779 -8.936 1.00 95.94 102 ASN A CA 1
ATOM 793 C C . ASN A 1 102 ? 3.119 0.111 -9.976 1.00 95.94 102 ASN A C 1
ATOM 795 O O . ASN A 1 102 ? 4.213 -0.361 -9.670 1.00 95.94 102 ASN A O 1
ATOM 799 N N . ILE A 1 103 ? 2.650 0.025 -11.220 1.00 94.62 103 ILE A N 1
ATOM 800 C CA . ILE A 1 103 ? 3.428 -0.442 -12.373 1.00 94.62 103 ILE A CA 1
ATOM 801 C C . ILE A 1 103 ? 2.774 0.044 -13.670 1.00 94.62 103 ILE A C 1
ATOM 803 O O . ILE A 1 103 ? 1.555 0.001 -13.804 1.00 94.62 103 ILE A O 1
ATOM 807 N N . ALA A 1 104 ? 3.553 0.482 -14.656 1.00 92.31 104 ALA A N 1
ATOM 808 C CA . ALA A 1 104 ? 3.009 0.723 -15.991 1.00 92.31 104 ALA A CA 1
ATOM 809 C C . ALA A 1 104 ? 2.898 -0.569 -16.801 1.00 92.31 104 ALA A C 1
ATOM 811 O O . ALA A 1 104 ? 3.749 -1.457 -16.686 1.00 92.31 104 ALA A O 1
ATOM 812 N N . CYS A 1 105 ? 1.875 -0.657 -17.650 1.00 89.38 105 CYS A N 1
ATOM 813 C CA . CYS A 1 105 ? 1.722 -1.739 -18.612 1.00 89.38 105 CYS A CA 1
ATOM 814 C C . CYS A 1 105 ? 1.166 -1.217 -19.942 1.00 89.38 105 CYS A C 1
ATOM 816 O O . CYS A 1 105 ? 0.142 -0.533 -19.967 1.00 89.38 105 CYS A O 1
ATOM 818 N N . ASN A 1 106 ? 1.831 -1.555 -21.047 1.00 82.25 106 ASN A N 1
ATOM 819 C CA . ASN A 1 106 ? 1.397 -1.155 -22.384 1.00 82.25 106 ASN A CA 1
ATOM 820 C C . ASN A 1 106 ? 0.459 -2.197 -23.027 1.00 82.25 106 ASN A C 1
ATOM 822 O O . ASN A 1 106 ? 0.215 -3.286 -22.497 1.00 82.25 106 ASN A O 1
ATOM 826 N N . GLN A 1 107 ? -0.054 -1.867 -24.212 1.00 76.31 107 GLN A N 1
ATOM 827 C CA . GLN A 1 107 ? -0.940 -2.732 -25.001 1.00 76.31 107 GLN A CA 1
ATOM 828 C C . GLN A 1 107 ? -0.332 -4.092 -25.391 1.00 76.31 107 GLN A C 1
ATOM 830 O O . GLN A 1 107 ? -1.061 -5.073 -25.545 1.00 76.31 107 GLN A O 1
ATOM 835 N N . GLU A 1 108 ? 0.995 -4.182 -25.470 1.00 81.00 108 GLU A N 1
ATOM 836 C CA . GLU A 1 108 ? 1.737 -5.414 -25.766 1.00 81.00 108 GLU A CA 1
ATOM 837 C C . GLU A 1 108 ? 2.006 -6.260 -24.509 1.00 81.00 108 GLU A C 1
ATOM 839 O O . GLU A 1 108 ? 2.575 -7.349 -24.577 1.00 81.00 108 GLU A O 1
ATOM 844 N N . SER A 1 109 ? 1.498 -5.825 -23.348 1.00 82.06 109 SER A N 1
ATOM 845 C CA . SER A 1 109 ? 1.727 -6.439 -22.033 1.00 82.06 109 SER A CA 1
ATOM 846 C C . SER A 1 109 ? 3.177 -6.354 -21.543 1.00 82.06 109 SER A C 1
ATOM 848 O O . SER A 1 109 ? 3.576 -7.122 -20.656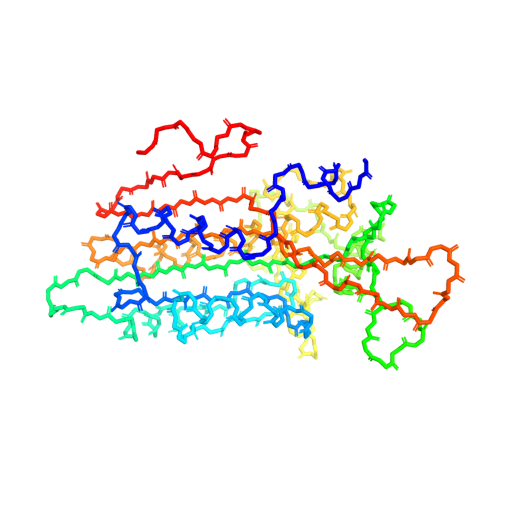 1.00 82.06 109 SER A O 1
ATOM 850 N N . GLU A 1 110 ? 3.960 -5.426 -22.089 1.00 86.69 110 GLU A N 1
ATOM 851 C CA . GLU A 1 110 ? 5.246 -5.033 -21.524 1.00 86.69 110 GLU A CA 1
ATOM 852 C C . GLU A 1 110 ? 5.009 -4.132 -20.315 1.00 86.69 110 GLU A C 1
ATOM 854 O O . GLU A 1 110 ? 4.008 -3.416 -20.235 1.00 86.69 110 GLU A O 1
ATOM 859 N N . THR A 1 111 ? 5.911 -4.201 -19.341 1.00 89.50 111 THR A N 1
ATOM 860 C CA . THR A 1 111 ? 5.742 -3.531 -18.052 1.00 89.50 111 THR A CA 1
ATOM 861 C C . THR A 1 111 ? 6.920 -2.636 -17.726 1.00 89.50 111 THR A C 1
ATOM 863 O O . THR A 1 111 ? 8.060 -3.021 -17.979 1.00 89.50 111 THR A O 1
ATOM 866 N N . GLY A 1 112 ? 6.649 -1.526 -17.044 1.00 88.50 112 GLY A N 1
ATOM 867 C CA . GLY A 1 112 ? 7.673 -0.708 -16.398 1.00 88.50 112 GLY A CA 1
ATOM 868 C C . GLY A 1 112 ? 8.043 0.581 -17.115 1.00 88.50 112 GLY A C 1
ATOM 869 O O . GLY A 1 112 ? 8.831 1.334 -16.559 1.00 88.50 112 GLY A O 1
ATOM 870 N N . LEU A 1 113 ? 7.478 0.855 -18.291 1.00 89.31 113 LEU A N 1
ATOM 871 C CA . LEU A 1 113 ? 7.670 2.107 -19.021 1.00 89.31 113 LEU A CA 1
ATOM 872 C C . LEU A 1 113 ? 6.331 2.807 -19.246 1.00 89.31 113 LEU A C 1
ATOM 874 O O . LEU A 1 113 ? 5.342 2.155 -19.581 1.00 89.31 113 LEU A O 1
ATOM 878 N N . MET A 1 114 ? 6.329 4.130 -19.101 1.00 86.94 114 MET A N 1
ATOM 879 C CA . MET A 1 114 ? 5.203 4.994 -19.432 1.00 86.94 114 MET A CA 1
ATOM 880 C C . MET A 1 114 ? 5.661 6.351 -19.961 1.00 86.94 114 MET A C 1
ATOM 882 O O . MET A 1 114 ? 6.665 6.907 -19.526 1.00 86.94 114 MET A O 1
ATOM 886 N N . TYR A 1 115 ? 4.890 6.926 -20.866 1.00 85.69 115 TYR A N 1
ATOM 887 C CA . TYR A 1 115 ? 5.007 8.318 -21.263 1.00 85.69 115 TYR A CA 1
ATOM 888 C C . TYR A 1 115 ? 4.487 9.214 -20.143 1.00 85.69 115 TYR A C 1
ATOM 890 O O . TYR A 1 115 ? 3.438 8.951 -19.559 1.00 85.69 115 TYR A O 1
ATOM 898 N N . ARG A 1 116 ? 5.228 10.275 -19.839 1.00 85.69 116 ARG A N 1
ATOM 899 C CA . ARG A 1 116 ? 4.835 11.277 -18.845 1.00 85.69 116 ARG A CA 1
ATOM 900 C C . ARG A 1 116 ? 4.511 12.580 -19.553 1.00 85.69 116 ARG A C 1
ATOM 902 O O . ARG A 1 116 ? 5.088 12.880 -20.599 1.00 85.69 116 ARG A O 1
ATOM 909 N N . ASN A 1 117 ? 3.609 13.366 -18.975 1.00 82.12 117 ASN A N 1
ATOM 910 C CA . ASN A 1 117 ? 3.238 14.652 -19.547 1.00 82.12 117 ASN A CA 1
ATOM 911 C C . ASN A 1 117 ? 4.483 15.537 -19.763 1.00 82.12 117 ASN A C 1
ATOM 913 O O . ASN A 1 117 ? 5.328 15.673 -18.878 1.00 82.12 117 ASN A O 1
ATOM 917 N N . GLY A 1 118 ? 4.613 16.111 -20.960 1.00 83.12 118 GLY A N 1
ATOM 918 C CA . GLY A 1 118 ? 5.755 16.946 -21.339 1.00 83.12 118 GLY A CA 1
ATOM 919 C C . GLY A 1 118 ? 7.076 16.199 -21.576 1.00 83.12 118 GLY A C 1
ATOM 920 O O . GLY A 1 118 ? 8.101 16.855 -21.774 1.00 83.12 118 GLY A O 1
ATOM 921 N N . LYS A 1 119 ? 7.092 14.857 -21.574 1.00 80.44 119 LYS A N 1
ATOM 922 C CA . LYS A 1 119 ? 8.271 14.051 -21.928 1.00 80.44 119 LYS A CA 1
ATOM 923 C C . LYS A 1 119 ? 8.087 13.402 -23.306 1.00 80.44 119 LYS A C 1
ATOM 925 O O . LYS A 1 119 ? 7.101 12.697 -23.504 1.00 80.44 119 LYS A O 1
ATOM 930 N N . PRO A 1 120 ? 9.036 13.591 -24.243 1.00 79.25 120 PRO A N 1
ATOM 931 C CA . PRO A 1 120 ? 8.955 12.972 -25.567 1.00 79.25 120 PRO A CA 1
ATOM 932 C C . PRO A 1 120 ? 9.257 11.466 -25.537 1.00 79.25 120 PRO A C 1
ATOM 934 O O . PRO A 1 120 ? 8.837 10.735 -26.426 1.00 79.25 120 PRO A O 1
ATOM 937 N N . GLU A 1 121 ? 9.980 11.001 -24.518 1.00 83.88 121 GLU A N 1
ATOM 938 C CA . GLU A 1 121 ? 10.429 9.616 -24.389 1.00 83.88 121 GLU A CA 1
ATOM 939 C C . GLU A 1 121 ? 9.720 8.898 -23.231 1.00 83.88 121 GLU A C 1
ATOM 941 O O . GLU A 1 121 ? 9.405 9.527 -22.208 1.00 83.88 121 GLU A O 1
ATOM 946 N N . PRO A 1 122 ? 9.493 7.574 -23.349 1.00 84.38 122 PRO A N 1
ATOM 947 C CA . PRO A 1 122 ? 8.942 6.786 -22.260 1.00 84.38 122 PRO A CA 1
ATOM 948 C C . PRO A 1 122 ? 9.916 6.754 -21.076 1.00 84.38 122 PRO A C 1
ATOM 950 O O . PRO A 1 122 ? 11.112 6.508 -21.216 1.00 84.38 122 PRO A O 1
ATOM 953 N N . CYS A 1 123 ? 9.379 6.982 -19.886 1.00 85.19 123 CYS A N 1
ATOM 954 C CA . CYS A 1 123 ? 10.089 6.991 -18.618 1.00 85.19 123 CYS A CA 1
ATOM 955 C C . CYS A 1 123 ? 9.766 5.722 -17.815 1.00 85.19 123 CYS A C 1
ATOM 957 O O . CYS A 1 123 ? 8.638 5.225 -17.882 1.00 85.19 123 CYS A O 1
ATOM 959 N N . PRO A 1 124 ? 10.696 5.211 -16.996 1.00 87.69 124 PRO A N 1
ATOM 960 C CA . PRO A 1 124 ? 10.377 4.123 -16.088 1.00 87.69 124 PRO A CA 1
ATOM 961 C C . PRO A 1 124 ? 9.314 4.495 -15.042 1.00 87.69 124 PRO A C 1
ATOM 963 O O . PRO A 1 124 ? 9.261 5.627 -14.552 1.00 87.69 124 PRO A O 1
ATOM 966 N N . THR A 1 125 ? 8.482 3.520 -14.676 1.00 87.69 125 THR A N 1
ATOM 967 C CA . THR A 1 125 ? 7.687 3.539 -13.435 1.00 87.69 125 THR A CA 1
ATOM 968 C C . THR A 1 125 ? 8.390 2.730 -12.363 1.00 87.69 125 THR A C 1
ATOM 970 O O . THR A 1 125 ? 8.788 1.598 -12.643 1.00 87.69 125 THR A O 1
ATOM 973 N N . ASN A 1 126 ? 8.443 3.253 -11.138 1.00 86.75 126 ASN A N 1
ATOM 974 C CA . ASN A 1 126 ? 9.129 2.625 -10.004 1.00 86.75 126 ASN A CA 1
ATOM 975 C C . ASN A 1 126 ? 10.595 2.282 -10.319 1.00 86.75 126 ASN A C 1
ATOM 977 O O . ASN A 1 126 ? 11.016 1.122 -10.239 1.00 86.75 126 ASN A O 1
ATOM 981 N N . SER A 1 127 ? 11.377 3.284 -10.724 1.00 91.06 127 SER A N 1
ATOM 982 C CA . SER A 1 127 ? 12.815 3.134 -10.992 1.00 91.06 127 SER A CA 1
ATOM 983 C C . SER A 1 127 ? 13.571 2.490 -9.821 1.00 91.06 127 SER A C 1
ATOM 985 O O . SER A 1 127 ? 14.539 1.762 -10.034 1.00 91.06 127 SER A O 1
ATOM 987 N N . GLU A 1 128 ? 13.095 2.686 -8.591 1.00 94.38 128 GLU A N 1
ATOM 988 C CA . GLU A 1 128 ? 13.610 2.065 -7.374 1.00 94.38 128 GLU A CA 1
ATOM 989 C C . GLU A 1 128 ? 13.538 0.528 -7.405 1.00 94.38 128 GLU A C 1
ATOM 991 O O . GLU A 1 128 ? 14.470 -0.142 -6.959 1.00 94.38 128 GLU A O 1
ATOM 996 N N . PHE A 1 129 ? 12.496 -0.062 -8.003 1.00 95.56 129 PHE A N 1
ATOM 997 C CA . PHE A 1 129 ? 12.405 -1.515 -8.161 1.00 95.56 129 PHE A CA 1
ATOM 998 C C . PHE A 1 129 ? 13.365 -2.028 -9.229 1.00 95.56 129 PHE A C 1
ATOM 1000 O O . PHE A 1 129 ? 13.917 -3.117 -9.077 1.00 95.56 129 PHE A O 1
ATOM 1007 N N . LEU A 1 130 ? 13.601 -1.260 -10.297 1.00 93.38 130 LEU A N 1
ATOM 1008 C CA . LEU A 1 130 ? 14.597 -1.619 -11.310 1.00 93.38 130 LEU A CA 1
ATOM 1009 C C . LEU A 1 130 ? 16.010 -1.613 -10.718 1.00 93.38 130 LEU A C 1
ATOM 1011 O O . LEU A 1 130 ? 16.782 -2.542 -10.971 1.00 93.38 130 LEU A O 1
ATOM 1015 N N . GLU A 1 131 ? 16.327 -0.623 -9.882 1.00 92.12 131 GLU A N 1
ATOM 1016 C CA . GLU A 1 131 ? 17.600 -0.566 -9.162 1.00 92.12 131 GLU A CA 1
ATOM 1017 C C . GLU A 1 131 ? 17.731 -1.723 -8.158 1.00 92.12 131 GLU A C 1
ATOM 1019 O O . GLU A 1 131 ? 18.768 -2.388 -8.113 1.00 92.12 131 GLU A O 1
ATOM 1024 N N . PHE A 1 132 ? 16.663 -2.052 -7.425 1.00 92.50 132 PHE A N 1
ATOM 1025 C CA . PHE A 1 132 ? 16.633 -3.230 -6.555 1.00 92.50 132 PHE A CA 1
ATOM 1026 C C . PHE A 1 132 ? 16.880 -4.535 -7.332 1.00 92.50 132 PHE A C 1
ATOM 1028 O O . PHE A 1 132 ? 17.729 -5.338 -6.947 1.00 92.50 132 PHE A O 1
ATOM 1035 N N . ILE A 1 133 ? 16.206 -4.734 -8.471 1.00 91.75 133 ILE A N 1
ATOM 1036 C CA . ILE A 1 133 ? 16.396 -5.908 -9.343 1.00 91.75 133 ILE A CA 1
ATOM 1037 C C . ILE A 1 133 ? 17.835 -5.992 -9.854 1.00 91.75 133 ILE A C 1
ATOM 1039 O O . ILE A 1 133 ? 18.411 -7.080 -9.909 1.00 91.75 133 ILE A O 1
ATOM 1043 N N . LYS A 1 134 ? 18.434 -4.860 -10.232 1.00 90.38 134 LYS A N 1
ATOM 1044 C CA . LYS A 1 134 ? 19.830 -4.801 -10.671 1.00 90.38 134 LYS A CA 1
ATOM 1045 C C . LYS A 1 134 ? 20.777 -5.227 -9.547 1.00 90.38 134 LYS A C 1
ATOM 1047 O O . LYS A 1 134 ? 21.604 -6.108 -9.774 1.00 90.38 134 LYS A O 1
ATOM 1052 N N . LYS A 1 135 ? 20.616 -4.673 -8.339 1.00 87.38 135 LYS A N 1
ATOM 1053 C CA . LYS A 1 135 ? 21.403 -5.049 -7.150 1.00 87.38 135 LYS A CA 1
ATOM 1054 C C . LYS A 1 135 ? 21.237 -6.532 -6.793 1.00 87.38 135 LYS A C 1
ATOM 1056 O O . LYS A 1 135 ? 22.224 -7.200 -6.492 1.00 87.38 135 LYS A O 1
ATOM 1061 N N . LEU A 1 136 ? 20.024 -7.082 -6.911 1.00 85.06 136 LEU A N 1
ATOM 1062 C CA . LEU A 1 136 ? 19.772 -8.520 -6.747 1.00 85.06 136 LEU A CA 1
ATOM 1063 C C . LEU A 1 136 ? 20.553 -9.362 -7.762 1.00 85.06 136 LEU A C 1
ATOM 1065 O O . LEU A 1 136 ? 21.229 -10.311 -7.378 1.00 85.06 136 LEU A O 1
ATOM 1069 N N . LYS A 1 137 ? 20.488 -9.014 -9.053 1.00 84.50 137 LYS A N 1
ATOM 1070 C CA . LYS A 1 137 ? 21.140 -9.777 -10.134 1.00 84.50 137 LYS A CA 1
ATOM 1071 C C . LYS A 1 137 ? 22.664 -9.738 -10.071 1.00 84.50 137 LYS A C 1
ATOM 1073 O O . LYS A 1 137 ? 23.305 -10.714 -10.444 1.00 84.50 137 LYS A O 1
ATOM 1078 N N . VAL A 1 138 ? 23.235 -8.625 -9.616 1.00 82.25 138 VAL A N 1
ATOM 1079 C CA . VAL A 1 138 ? 24.687 -8.467 -9.427 1.00 82.25 138 VAL A CA 1
ATOM 1080 C C . VAL A 1 138 ? 25.167 -9.158 -8.140 1.00 82.25 138 VAL A C 1
ATOM 1082 O O . VAL A 1 138 ? 26.367 -9.327 -7.951 1.00 82.25 138 VAL A O 1
ATOM 1085 N N . GLY A 1 139 ? 24.252 -9.605 -7.271 1.00 74.75 139 GLY A N 1
ATOM 1086 C CA . GLY A 1 139 ? 24.601 -10.227 -5.993 1.00 74.75 139 GLY A CA 1
ATOM 1087 C C . GLY A 1 139 ? 25.084 -9.216 -4.952 1.00 74.75 139 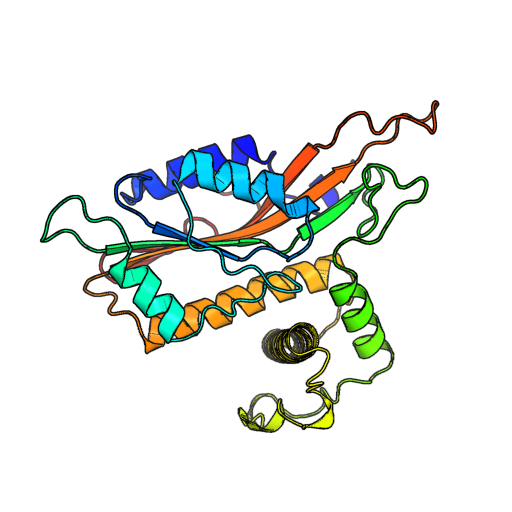GLY A C 1
ATOM 1088 O O . GLY A 1 139 ? 25.852 -9.567 -4.064 1.00 74.75 139 GLY A O 1
ATOM 1089 N N . THR A 1 140 ? 24.655 -7.954 -5.060 1.00 67.69 140 THR A N 1
ATOM 1090 C CA . THR A 1 140 ? 25.032 -6.888 -4.118 1.00 67.69 140 THR A CA 1
ATOM 1091 C C . THR A 1 140 ? 24.380 -7.082 -2.748 1.00 67.69 140 THR A C 1
ATOM 1093 O O . THR A 1 140 ? 24.902 -6.614 -1.743 1.00 67.69 140 THR A O 1
ATOM 1096 N N . PHE A 1 141 ? 23.246 -7.785 -2.687 1.00 69.06 141 PHE A N 1
ATOM 1097 C CA . PHE A 1 141 ? 22.605 -8.140 -1.425 1.00 69.06 141 PHE A CA 1
ATOM 1098 C C . PHE A 1 141 ? 23.148 -9.472 -0.905 1.00 69.06 141 PHE A C 1
ATOM 1100 O O . PHE A 1 141 ? 23.057 -10.495 -1.586 1.00 69.06 141 PHE A O 1
ATOM 1107 N N . ASN A 1 142 ? 23.657 -9.484 0.328 1.00 61.53 142 ASN A N 1
ATOM 1108 C CA . ASN A 1 142 ? 24.120 -10.707 0.980 1.00 61.53 142 ASN A CA 1
ATOM 1109 C C . ASN A 1 142 ? 22.931 -11.514 1.540 1.00 61.53 142 ASN A C 1
ATOM 1111 O O . ASN A 1 142 ? 22.641 -11.506 2.734 1.00 61.53 142 ASN A O 1
ATOM 1115 N N . LEU A 1 143 ? 22.208 -12.199 0.650 1.00 60.38 143 LEU A N 1
ATOM 1116 C CA . LEU A 1 143 ? 20.995 -12.963 0.978 1.00 60.38 143 LEU A CA 1
ATOM 1117 C C . LEU A 1 143 ? 21.275 -14.355 1.582 1.00 60.38 143 LEU A C 1
ATOM 1119 O O . LEU A 1 143 ? 20.338 -15.096 1.865 1.00 60.38 143 LEU A O 1
ATOM 1123 N N . HIS A 1 144 ? 22.544 -14.733 1.783 1.00 47.62 144 HIS A N 1
ATOM 1124 C CA . HIS A 1 144 ? 22.959 -16.085 2.191 1.00 47.62 144 HIS A CA 1
ATOM 1125 C C . HIS A 1 144 ? 22.833 -16.391 3.696 1.00 47.62 144 HIS A C 1
ATOM 1127 O O . HIS A 1 144 ? 23.206 -17.482 4.131 1.00 47.62 144 HIS A O 1
ATOM 1133 N N . LYS A 1 145 ? 22.294 -15.478 4.512 1.00 44.72 145 LYS A N 1
ATOM 1134 C CA . LYS A 1 145 ? 22.029 -15.748 5.933 1.00 44.72 145 LYS A CA 1
ATOM 1135 C C . LYS A 1 145 ? 20.682 -16.474 6.091 1.00 44.72 145 LYS A C 1
ATOM 1137 O O . LYS A 1 145 ? 19.659 -16.032 5.578 1.00 44.72 145 LYS A O 1
ATOM 1142 N N . ASN A 1 146 ? 20.692 -17.604 6.799 1.00 39.56 146 ASN A N 1
ATOM 1143 C CA . ASN A 1 146 ? 19.518 -18.436 7.087 1.00 39.56 146 ASN A CA 1
ATOM 1144 C C . ASN A 1 146 ? 18.391 -17.593 7.746 1.00 39.56 146 ASN A C 1
ATOM 1146 O O . ASN A 1 146 ? 18.684 -16.858 8.693 1.00 39.56 146 ASN A O 1
ATOM 1150 N N . PRO A 1 147 ? 17.114 -17.699 7.315 1.00 43.09 147 PRO A N 1
ATOM 1151 C CA . PRO A 1 147 ? 15.986 -16.969 7.913 1.00 43.09 147 PRO A CA 1
ATOM 1152 C C . PRO A 1 147 ? 15.842 -17.156 9.430 1.00 43.09 147 PRO A C 1
ATOM 1154 O O . PRO A 1 147 ? 15.316 -16.276 10.105 1.00 43.09 147 PRO A O 1
ATOM 1157 N N . HIS A 1 148 ? 16.330 -18.272 9.982 1.00 37.97 148 HIS A N 1
ATOM 1158 C CA . HIS A 1 148 ? 16.291 -18.561 11.419 1.00 37.97 148 HIS A CA 1
ATOM 1159 C C . HIS A 1 148 ? 17.459 -17.970 12.223 1.00 37.97 148 HIS A C 1
ATOM 1161 O O . HIS A 1 148 ? 17.419 -17.994 13.449 1.00 37.97 148 HIS A O 1
ATOM 1167 N N . THR A 1 149 ? 18.491 -17.440 11.560 1.00 40.16 149 THR A N 1
ATOM 1168 C CA . THR A 1 149 ? 19.611 -16.729 12.205 1.00 40.16 149 THR A CA 1
ATOM 1169 C C . THR A 1 149 ? 19.570 -15.228 11.951 1.00 40.16 149 THR A C 1
ATOM 1171 O O . THR A 1 149 ? 20.478 -14.525 12.370 1.00 40.16 149 THR A O 1
ATOM 1174 N N . PHE A 1 150 ? 18.547 -14.745 11.245 1.00 39.47 150 PHE A N 1
ATOM 1175 C CA . PHE A 1 150 ? 18.382 -13.341 10.906 1.00 39.47 150 PHE A CA 1
ATOM 1176 C C . PHE A 1 150 ? 17.924 -12.572 12.154 1.00 39.47 150 PHE A C 1
ATOM 1178 O O . PHE A 1 150 ? 16.732 -12.540 12.475 1.00 39.47 150 PHE A O 1
ATOM 1185 N N . GLN A 1 151 ? 18.866 -11.983 12.891 1.00 42.44 151 GLN A N 1
ATOM 1186 C CA . GLN A 1 151 ? 18.526 -11.035 13.949 1.00 42.44 151 GLN A CA 1
ATOM 1187 C C . GLN A 1 151 ? 17.974 -9.759 13.283 1.00 42.44 151 GLN A C 1
ATOM 1189 O O . GLN A 1 151 ? 18.386 -9.414 12.172 1.00 42.44 151 GLN A O 1
ATOM 1194 N N . PRO A 1 152 ? 17.042 -9.021 13.909 1.00 40.09 152 PRO A N 1
ATOM 1195 C CA . PRO A 1 152 ? 16.571 -7.725 13.402 1.00 40.09 152 PRO A CA 1
ATOM 1196 C C . PRO A 1 152 ? 17.716 -6.764 13.034 1.00 40.09 152 PRO A C 1
ATOM 1198 O O . PRO A 1 152 ? 17.568 -5.965 12.105 1.00 40.09 152 PRO A O 1
ATOM 1201 N N . ASP A 1 153 ? 18.847 -6.928 13.716 1.00 43.16 153 ASP A N 1
ATOM 1202 C CA . ASP A 1 153 ? 20.073 -6.145 13.625 1.00 43.16 153 ASP A CA 1
ATOM 1203 C C . ASP A 1 153 ? 20.945 -6.547 12.411 1.00 43.16 153 ASP A C 1
ATOM 1205 O O . ASP A 1 153 ? 21.727 -5.737 11.930 1.00 43.16 153 ASP A O 1
ATOM 1209 N N . ASP A 1 154 ? 20.765 -7.749 11.840 1.00 43.22 154 ASP A N 1
ATOM 1210 C CA . ASP A 1 154 ? 21.529 -8.244 10.676 1.00 43.22 154 ASP A CA 1
ATOM 1211 C C . ASP A 1 154 ? 21.111 -7.601 9.341 1.00 43.22 154 ASP A C 1
ATOM 1213 O O . ASP A 1 154 ? 21.868 -7.630 8.374 1.00 43.22 154 ASP A O 1
ATOM 1217 N N . ALA A 1 155 ? 19.898 -7.041 9.251 1.00 43.34 155 ALA A N 1
ATOM 1218 C CA . ALA A 1 155 ? 19.470 -6.249 8.085 1.00 43.34 155 ALA A CA 1
ATOM 1219 C C . ALA A 1 155 ? 19.960 -4.801 8.127 1.00 43.34 155 ALA A C 1
ATOM 1221 O O . ALA A 1 155 ? 19.825 -4.087 7.136 1.00 43.34 155 ALA A O 1
ATOM 1222 N N . LEU A 1 156 ? 20.476 -4.381 9.278 1.00 45.94 156 LEU A N 1
ATOM 1223 C CA . LEU A 1 156 ? 21.127 -3.102 9.489 1.00 45.94 156 LEU A CA 1
ATOM 1224 C C . LEU A 1 156 ? 22.645 -3.292 9.428 1.00 45.94 156 LEU A C 1
ATOM 1226 O O . LEU A 1 156 ? 23.367 -2.642 10.181 1.00 45.94 156 LEU A O 1
ATOM 1230 N N . ASP A 1 157 ? 23.153 -4.149 8.530 1.00 48.72 157 ASP A N 1
ATOM 1231 C CA . ASP A 1 157 ? 24.526 -3.935 8.078 1.00 48.72 157 ASP A CA 1
ATOM 1232 C C . ASP A 1 157 ? 24.559 -2.483 7.598 1.00 48.72 157 ASP A C 1
ATOM 1234 O O . ASP A 1 157 ? 23.807 -2.099 6.697 1.00 48.72 157 ASP A O 1
ATOM 1238 N N . SER A 1 158 ? 25.365 -1.647 8.254 1.00 49.25 158 SER A N 1
ATOM 1239 C CA . SER A 1 158 ? 25.450 -0.213 7.963 1.00 49.25 158 SER A CA 1
ATOM 1240 C C . SER A 1 158 ? 25.782 0.056 6.492 1.00 49.25 158 SER A C 1
ATOM 1242 O O . SER A 1 158 ? 25.569 1.155 6.005 1.00 49.25 158 SER A O 1
ATOM 1244 N N . GLU A 1 159 ? 26.271 -0.958 5.775 1.00 54.06 159 GLU A N 1
ATOM 1245 C CA . GLU A 1 159 ? 26.530 -0.958 4.336 1.00 54.06 159 GLU A CA 1
ATOM 1246 C C . GLU A 1 159 ? 25.254 -0.941 3.466 1.00 54.06 159 GLU A C 1
ATOM 1248 O O . GLU A 1 159 ? 25.299 -0.481 2.329 1.00 54.06 159 GLU A O 1
ATOM 1253 N N . MET A 1 160 ? 24.105 -1.409 3.975 1.00 61.69 160 MET A N 1
ATOM 1254 C CA . MET A 1 160 ? 22.802 -1.339 3.290 1.00 61.69 160 MET A CA 1
ATOM 1255 C C . MET A 1 160 ? 22.001 -0.076 3.628 1.00 61.69 160 MET A C 1
ATOM 1257 O O . MET A 1 160 ? 20.912 0.107 3.076 1.00 61.69 160 MET A O 1
ATOM 1261 N N . PHE A 1 161 ? 22.483 0.752 4.557 1.00 75.50 161 PHE A N 1
ATOM 1262 C CA . PHE A 1 161 ? 21.810 1.975 4.975 1.00 75.50 161 PHE A CA 1
ATOM 1263 C C . PHE A 1 161 ? 22.591 3.204 4.518 1.00 75.50 161 PHE A C 1
ATOM 1265 O O . PHE A 1 161 ? 23.618 3.556 5.091 1.00 75.50 161 PHE A O 1
ATOM 1272 N N . ASP A 1 162 ? 22.065 3.863 3.496 1.00 82.75 162 ASP A N 1
ATOM 1273 C CA . ASP A 1 162 ? 22.553 5.144 3.014 1.00 82.75 162 ASP A CA 1
ATOM 1274 C C . ASP A 1 162 ? 21.756 6.280 3.683 1.00 82.75 162 ASP A C 1
ATOM 1276 O O . ASP A 1 162 ? 20.539 6.367 3.478 1.00 82.75 162 ASP A O 1
ATOM 1280 N N . PRO A 1 163 ? 22.390 7.146 4.497 1.00 85.31 163 PRO A N 1
ATOM 1281 C CA . PRO A 1 163 ? 21.711 8.285 5.109 1.00 85.31 163 PRO A CA 1
ATOM 1282 C C . PRO A 1 163 ? 21.251 9.336 4.089 1.00 85.31 163 PRO A C 1
ATOM 1284 O O . PRO A 1 163 ? 20.343 10.104 4.407 1.00 85.31 163 PRO A O 1
ATOM 1287 N N . ASP A 1 164 ? 21.827 9.358 2.884 1.00 89.88 164 ASP A N 1
ATOM 1288 C CA . ASP A 1 164 ? 21.396 10.240 1.798 1.00 89.88 164 ASP A CA 1
ATOM 1289 C C . ASP A 1 164 ? 20.238 9.625 0.987 1.00 89.88 164 ASP A C 1
ATOM 1291 O O . ASP A 1 164 ? 19.537 10.341 0.270 1.00 89.88 164 ASP A O 1
ATOM 1295 N N . ASP A 1 165 ? 19.973 8.320 1.150 1.00 89.94 165 ASP A N 1
ATOM 1296 C CA . ASP A 1 165 ? 18.874 7.600 0.494 1.00 89.94 165 ASP A CA 1
ATOM 1297 C C . ASP A 1 165 ? 18.142 6.638 1.454 1.00 89.94 165 ASP A C 1
ATOM 1299 O O . ASP A 1 165 ? 18.086 5.409 1.290 1.00 89.94 165 ASP A O 1
ATOM 1303 N N . ILE A 1 166 ? 17.580 7.228 2.513 1.00 91.12 166 ILE A N 1
ATOM 1304 C CA . ILE A 1 166 ? 16.952 6.515 3.637 1.00 91.12 166 ILE A CA 1
ATOM 1305 C C . ILE A 1 166 ? 15.792 5.627 3.168 1.00 91.12 166 ILE A C 1
ATOM 1307 O O . ILE A 1 166 ? 15.679 4.475 3.592 1.00 91.12 166 ILE A O 1
ATOM 1311 N N . GLU A 1 167 ? 14.912 6.137 2.303 1.00 92.69 167 GLU A N 1
ATOM 1312 C CA . GLU A 1 167 ? 13.744 5.371 1.856 1.00 92.69 167 GLU A CA 1
ATOM 1313 C C . GLU A 1 167 ? 14.125 4.202 0.959 1.00 92.69 167 GLU A C 1
ATOM 1315 O O . GLU A 1 167 ? 13.583 3.110 1.148 1.00 92.69 167 GLU A O 1
ATOM 1320 N N . LEU A 1 168 ? 15.076 4.386 0.036 1.00 92.25 168 LEU A N 1
ATOM 1321 C CA . LEU A 1 168 ? 15.539 3.293 -0.812 1.00 92.25 168 LEU A CA 1
ATOM 1322 C C . LEU A 1 168 ? 16.241 2.225 0.027 1.00 92.25 168 LEU A C 1
ATOM 1324 O O . LEU A 1 168 ? 16.030 1.031 -0.187 1.00 92.25 168 LEU A O 1
ATOM 1328 N N . SER A 1 169 ? 17.040 2.642 1.009 1.00 88.94 169 SER A N 1
ATOM 1329 C CA . SER A 1 169 ? 17.718 1.744 1.947 1.00 88.94 169 SER A CA 1
ATOM 1330 C C . SER A 1 169 ? 16.725 0.885 2.729 1.00 88.94 169 SER A C 1
ATOM 1332 O O . SER A 1 169 ? 16.819 -0.346 2.730 1.00 88.94 169 SER A O 1
ATOM 1334 N N . ILE A 1 170 ? 15.712 1.521 3.327 1.00 91.62 170 ILE A N 1
ATOM 1335 C CA . ILE A 1 170 ? 14.650 0.831 4.067 1.00 91.62 170 ILE A CA 1
ATOM 1336 C C . ILE A 1 170 ? 13.851 -0.089 3.136 1.00 91.62 170 ILE A C 1
ATOM 1338 O O . ILE A 1 170 ? 13.597 -1.241 3.493 1.00 91.62 170 ILE A O 1
ATOM 1342 N N . MET A 1 171 ? 13.485 0.379 1.938 1.00 94.25 171 MET A N 1
ATOM 1343 C CA . MET A 1 171 ? 12.773 -0.429 0.947 1.00 94.25 171 MET A CA 1
ATOM 1344 C C . MET A 1 171 ? 13.578 -1.678 0.580 1.00 94.25 171 MET A C 1
ATOM 1346 O O . MET A 1 171 ? 13.051 -2.783 0.669 1.00 94.25 171 MET A O 1
ATOM 1350 N N . ASN A 1 172 ? 14.861 -1.537 0.241 1.00 92.12 172 ASN A N 1
ATOM 1351 C CA . ASN A 1 172 ? 15.719 -2.666 -0.120 1.00 92.12 172 ASN A CA 1
ATOM 1352 C C . ASN A 1 172 ? 15.781 -3.708 1.005 1.00 92.12 172 ASN A C 1
ATOM 1354 O O . ASN A 1 172 ? 15.595 -4.897 0.751 1.00 92.12 172 ASN A O 1
ATOM 1358 N N . GLN A 1 173 ? 15.974 -3.275 2.256 1.00 89.19 173 GLN A N 1
ATOM 1359 C CA . GLN A 1 173 ? 15.980 -4.179 3.410 1.00 89.19 173 GLN A CA 1
ATOM 1360 C C . GLN A 1 173 ? 14.644 -4.919 3.566 1.00 89.19 173 GLN A C 1
ATOM 1362 O O . GLN A 1 173 ? 14.623 -6.132 3.791 1.00 89.19 173 GLN A O 1
ATOM 1367 N N . LYS A 1 174 ? 13.522 -4.205 3.434 1.00 92.44 174 LYS A N 1
ATOM 1368 C CA . LYS A 1 174 ? 12.171 -4.771 3.540 1.00 92.44 174 LYS A CA 1
ATOM 1369 C C . LYS A 1 174 ? 11.872 -5.767 2.426 1.00 92.44 174 LYS A C 1
ATOM 1371 O O . LYS A 1 174 ? 11.328 -6.838 2.700 1.00 92.44 174 LYS A O 1
ATOM 1376 N N . LEU A 1 175 ? 12.251 -5.460 1.189 1.00 93.06 175 LEU A N 1
ATOM 1377 C CA . LEU A 1 175 ? 12.084 -6.368 0.056 1.00 93.06 175 LEU A CA 1
ATOM 1378 C C . LEU A 1 175 ? 12.968 -7.611 0.205 1.00 93.06 175 LEU A C 1
ATOM 1380 O O . LEU A 1 175 ? 12.471 -8.717 0.019 1.00 93.06 175 LEU A O 1
ATOM 1384 N N . CYS A 1 176 ? 14.231 -7.467 0.622 1.00 89.62 176 CYS A N 1
ATOM 1385 C CA . CYS A 1 176 ? 15.110 -8.605 0.914 1.00 89.62 176 CYS A CA 1
ATOM 1386 C C . CYS A 1 176 ? 14.519 -9.520 1.996 1.00 89.62 176 CYS A C 1
ATOM 1388 O O . CYS A 1 176 ? 14.425 -10.730 1.791 1.00 89.62 176 CYS A O 1
ATOM 1390 N N . LYS A 1 177 ? 14.056 -8.953 3.121 1.00 88.06 177 LYS A N 1
ATOM 1391 C CA . LYS A 1 177 ? 13.379 -9.715 4.186 1.00 88.06 177 LYS A CA 1
ATOM 1392 C C . LYS A 1 177 ? 12.152 -10.448 3.654 1.00 88.06 177 LYS A C 1
ATOM 1394 O O . LYS A 1 177 ? 11.949 -11.610 3.996 1.00 88.06 177 LYS A O 1
ATOM 1399 N N . GLN A 1 178 ? 11.350 -9.792 2.817 1.00 92.25 178 GLN A N 1
ATOM 1400 C CA . GLN A 1 178 ? 10.162 -10.419 2.251 1.00 92.25 178 GLN A CA 1
ATOM 1401 C C . GLN A 1 178 ? 10.508 -11.550 1.277 1.00 92.25 178 GLN A C 1
ATOM 1403 O O . GLN A 1 178 ? 9.906 -12.612 1.370 1.00 92.25 178 GLN A O 1
ATOM 1408 N N . LEU A 1 179 ? 11.510 -11.382 0.411 1.00 89.06 179 LEU A N 1
ATOM 1409 C CA . LEU A 1 179 ? 11.984 -12.452 -0.475 1.00 89.06 179 LEU A CA 1
ATOM 1410 C C . LEU A 1 179 ? 12.489 -13.667 0.310 1.00 89.06 179 LEU A C 1
ATOM 1412 O O . LEU A 1 179 ? 12.207 -14.802 -0.062 1.00 89.06 179 LEU A O 1
ATOM 1416 N N . ILE A 1 180 ? 13.201 -13.443 1.418 1.00 85.94 180 ILE A N 1
ATOM 1417 C CA . ILE A 1 180 ? 13.642 -14.523 2.310 1.00 85.94 180 ILE A CA 1
ATOM 1418 C C . ILE A 1 180 ? 12.431 -15.254 2.913 1.00 85.94 180 ILE A C 1
ATOM 1420 O O . ILE A 1 180 ? 12.408 -16.485 2.918 1.00 85.94 180 ILE A O 1
ATOM 1424 N N . ARG A 1 181 ? 11.405 -14.522 3.375 1.00 86.50 181 ARG A N 1
ATOM 1425 C CA . ARG A 1 181 ? 10.151 -15.116 3.885 1.00 86.50 181 ARG A CA 1
ATOM 1426 C C . ARG A 1 181 ? 9.395 -15.904 2.820 1.00 86.50 181 ARG A C 1
ATOM 1428 O O . ARG A 1 181 ? 8.827 -16.942 3.136 1.00 86.50 181 ARG A O 1
ATOM 1435 N N . ASP A 1 182 ? 9.427 -15.436 1.577 1.00 85.50 182 ASP A N 1
ATOM 1436 C CA . ASP A 1 182 ? 8.799 -16.095 0.430 1.00 85.50 182 ASP A CA 1
ATOM 1437 C C . ASP A 1 182 ? 9.568 -17.364 -0.019 1.00 85.50 182 ASP A C 1
ATOM 1439 O O . ASP A 1 182 ? 9.135 -18.055 -0.941 1.00 85.50 182 ASP A O 1
ATOM 1443 N N . GLY A 1 183 ? 10.691 -17.706 0.633 1.00 83.06 183 GLY A N 1
ATOM 1444 C CA . GLY A 1 183 ? 11.500 -18.890 0.324 1.00 83.06 183 GLY A CA 1
ATOM 1445 C C . GLY A 1 183 ? 12.551 -18.668 -0.768 1.00 83.06 183 GLY A C 1
ATOM 1446 O O . GLY A 1 183 ? 13.054 -19.635 -1.339 1.00 83.06 183 GLY A O 1
ATOM 1447 N N . GLY A 1 184 ? 12.895 -17.411 -1.058 1.00 77.25 184 GLY A N 1
ATOM 1448 C CA . GLY A 1 184 ? 13.867 -17.013 -2.075 1.00 77.25 184 GLY A CA 1
ATOM 1449 C C . GLY A 1 184 ? 13.226 -16.308 -3.273 1.00 77.25 184 GLY A C 1
ATOM 1450 O O . GLY A 1 184 ? 12.074 -15.882 -3.238 1.00 77.25 184 GLY A O 1
ATOM 1451 N N . PHE A 1 185 ? 13.994 -16.159 -4.355 1.00 74.69 185 PHE A N 1
ATOM 1452 C CA . PHE A 1 185 ? 13.552 -15.473 -5.569 1.00 74.69 185 PHE A CA 1
ATOM 1453 C C . PHE A 1 185 ? 13.845 -16.321 -6.812 1.00 74.69 185 PHE A C 1
ATOM 1455 O O . PHE A 1 185 ? 14.993 -16.537 -7.183 1.00 74.69 185 PHE A O 1
ATOM 1462 N N . ASN A 1 186 ? 12.792 -16.785 -7.485 1.00 75.50 186 ASN A N 1
ATOM 1463 C CA . ASN A 1 186 ? 12.912 -17.474 -8.779 1.00 75.50 186 ASN A CA 1
ATOM 1464 C C . ASN A 1 186 ? 12.545 -16.556 -9.955 1.00 75.50 186 ASN A C 1
ATOM 1466 O O . ASN A 1 186 ? 13.015 -16.752 -11.072 1.00 75.50 186 ASN A O 1
ATOM 1470 N N . ASP A 1 187 ? 11.726 -15.533 -9.699 1.00 85.75 187 ASP A N 1
ATOM 1471 C CA . ASP A 1 187 ? 11.282 -14.548 -10.683 1.00 85.75 187 ASP A CA 1
ATOM 1472 C C . ASP A 1 187 ? 11.654 -13.137 -10.207 1.00 85.75 187 ASP A C 1
ATOM 1474 O O . ASP A 1 187 ? 11.089 -12.623 -9.240 1.00 85.75 187 ASP A O 1
ATOM 1478 N N . THR A 1 188 ? 12.611 -12.520 -10.905 1.00 87.38 188 THR A N 1
ATOM 1479 C CA . THR A 1 188 ? 13.080 -11.140 -10.676 1.00 87.38 188 THR A CA 1
ATOM 1480 C C . THR A 1 188 ? 12.494 -10.150 -11.684 1.00 87.38 188 THR A C 1
ATOM 1482 O O . THR A 1 188 ? 13.069 -9.090 -11.937 1.00 87.38 188 THR A O 1
ATOM 1485 N N . SER A 1 189 ? 11.364 -10.491 -12.309 1.00 92.00 189 SER A N 1
ATOM 1486 C CA . SER A 1 189 ? 10.614 -9.548 -13.133 1.00 92.00 189 SER A CA 1
ATOM 1487 C C . SER A 1 189 ? 10.095 -8.380 -12.294 1.00 92.00 189 SER A C 1
ATOM 1489 O O . SER A 1 189 ? 9.791 -8.531 -11.109 1.00 92.00 189 SER A O 1
ATOM 1491 N N . LEU A 1 190 ? 9.934 -7.215 -12.931 1.00 93.38 190 LEU A N 1
ATOM 1492 C CA . LEU A 1 190 ? 9.362 -6.034 -12.278 1.00 93.38 190 LEU A CA 1
ATOM 1493 C C . LEU A 1 190 ? 8.008 -6.357 -11.644 1.00 93.38 190 LEU A C 1
ATOM 1495 O O . LEU A 1 190 ? 7.775 -6.033 -10.491 1.00 93.38 190 LEU A O 1
ATOM 1499 N N . GLN A 1 191 ? 7.164 -7.102 -12.357 1.00 92.75 191 GLN A N 1
ATOM 1500 C CA . GLN A 1 191 ? 5.869 -7.538 -11.852 1.00 92.75 191 GLN A CA 1
ATOM 1501 C C . GLN A 1 191 ? 5.967 -8.372 -10.562 1.00 92.75 191 GLN A C 1
ATOM 1503 O O . GLN A 1 191 ? 5.160 -8.188 -9.648 1.00 92.75 191 GLN A O 1
ATOM 1508 N N . SER A 1 192 ? 6.916 -9.310 -10.494 1.00 92.88 192 SER A N 1
ATOM 1509 C CA . SER A 1 192 ? 7.148 -10.125 -9.298 1.00 92.88 192 SER A CA 1
ATOM 1510 C C . SER A 1 192 ? 7.565 -9.248 -8.117 1.00 92.88 192 SER A C 1
ATOM 1512 O O . SER A 1 192 ? 6.958 -9.325 -7.049 1.00 92.88 192 SER A O 1
ATOM 1514 N N . ILE A 1 193 ? 8.513 -8.332 -8.333 1.00 95.69 193 ILE A N 1
ATOM 1515 C CA . ILE A 1 193 ? 8.990 -7.413 -7.293 1.00 95.69 193 ILE A CA 1
ATOM 1516 C C . ILE A 1 193 ? 7.899 -6.435 -6.839 1.00 95.69 193 ILE A C 1
ATOM 1518 O O . ILE A 1 193 ? 7.746 -6.234 -5.638 1.00 95.69 193 ILE A O 1
ATOM 1522 N N . THR A 1 194 ? 7.060 -5.919 -7.740 1.00 96.12 194 THR A N 1
ATOM 1523 C CA . THR A 1 194 ? 5.890 -5.100 -7.371 1.00 96.12 194 THR A CA 1
ATOM 1524 C C . THR A 1 194 ? 4.939 -5.867 -6.440 1.00 96.12 194 THR A C 1
ATOM 1526 O O . THR A 1 194 ? 4.429 -5.306 -5.471 1.00 96.12 194 THR A O 1
ATOM 1529 N N . ARG A 1 195 ? 4.725 -7.174 -6.666 1.00 94.88 195 ARG A N 1
ATOM 1530 C CA . ARG A 1 195 ? 3.918 -8.016 -5.757 1.00 94.88 195 ARG A CA 1
ATOM 1531 C C . ARG A 1 195 ? 4.597 -8.232 -4.404 1.00 94.88 195 ARG A C 1
ATOM 1533 O O . ARG A 1 195 ? 3.919 -8.195 -3.379 1.00 94.88 195 ARG A O 1
ATOM 1540 N N . VAL A 1 196 ? 5.913 -8.466 -4.399 1.00 95.69 196 VAL A N 1
ATOM 1541 C CA . VAL A 1 196 ? 6.718 -8.590 -3.169 1.00 95.69 196 VAL A CA 1
ATOM 1542 C C . VAL A 1 196 ? 6.618 -7.309 -2.343 1.00 95.69 196 VAL A C 1
ATOM 1544 O O . VAL A 1 196 ? 6.426 -7.387 -1.133 1.00 95.69 196 VAL A O 1
ATOM 1547 N N . ALA A 1 197 ? 6.670 -6.140 -2.986 1.00 97.12 197 ALA A N 1
ATOM 1548 C CA . ALA A 1 197 ? 6.555 -4.849 -2.319 1.00 97.12 197 ALA A CA 1
ATOM 1549 C C . ALA A 1 197 ? 5.237 -4.698 -1.557 1.00 97.12 197 ALA A C 1
ATOM 1551 O O . ALA A 1 197 ? 5.260 -4.333 -0.382 1.00 97.12 197 ALA A O 1
ATOM 1552 N N . GLY A 1 198 ? 4.113 -5.066 -2.181 1.00 96.56 198 GLY A N 1
ATOM 1553 C CA . GLY A 1 198 ? 2.813 -5.051 -1.514 1.00 96.56 198 GLY A CA 1
ATOM 1554 C C . GLY A 1 198 ? 2.745 -6.021 -0.328 1.00 96.56 198 GLY A C 1
ATOM 1555 O O . GLY A 1 198 ? 2.252 -5.645 0.731 1.00 96.56 198 GLY A O 1
ATOM 1556 N N . ARG A 1 199 ? 3.281 -7.247 -0.466 1.00 95.75 199 ARG A N 1
ATOM 1557 C CA . ARG A 1 199 ? 3.326 -8.218 0.648 1.00 95.75 199 ARG A CA 1
ATOM 1558 C C . ARG A 1 199 ? 4.195 -7.724 1.801 1.00 95.75 199 ARG A C 1
ATOM 1560 O O . ARG A 1 199 ? 3.824 -7.890 2.956 1.00 95.75 199 ARG A O 1
ATOM 1567 N N . SER A 1 200 ? 5.332 -7.107 1.486 1.00 96.62 200 SER A N 1
ATOM 1568 C CA . SER A 1 200 ? 6.241 -6.546 2.485 1.00 96.62 200 SER A CA 1
ATOM 1569 C C . SER A 1 200 ? 5.570 -5.422 3.279 1.00 96.62 200 SER A C 1
ATOM 1571 O O . SER A 1 200 ? 5.584 -5.424 4.509 1.00 96.62 200 SER A O 1
ATOM 1573 N N . ALA A 1 201 ? 4.883 -4.514 2.583 1.00 97.62 201 ALA A N 1
ATOM 1574 C CA . ALA A 1 201 ? 4.128 -3.439 3.212 1.00 97.62 201 ALA A CA 1
ATOM 1575 C C . ALA A 1 201 ? 2.953 -3.954 4.060 1.00 97.62 201 ALA A C 1
ATOM 1577 O O . ALA A 1 201 ? 2.739 -3.451 5.164 1.00 97.62 201 ALA A O 1
ATOM 1578 N N . LEU A 1 202 ? 2.224 -4.968 3.579 1.00 96.38 202 LEU A N 1
ATOM 1579 C CA . LEU A 1 202 ? 1.161 -5.616 4.346 1.00 96.38 202 LEU A CA 1
ATOM 1580 C C . LEU A 1 202 ? 1.707 -6.249 5.631 1.00 96.38 202 LEU A C 1
ATOM 1582 O O . LEU A 1 202 ? 1.179 -5.993 6.709 1.00 96.38 202 LEU A O 1
ATOM 1586 N N . TYR A 1 203 ? 2.800 -7.007 5.529 1.00 96.12 203 TYR A N 1
ATOM 1587 C CA . TYR A 1 203 ? 3.450 -7.627 6.681 1.00 96.12 203 TYR A CA 1
ATOM 1588 C C . TYR A 1 203 ? 3.850 -6.587 7.738 1.00 96.12 203 TYR A C 1
ATOM 1590 O O . TYR A 1 203 ? 3.632 -6.779 8.935 1.00 96.12 203 TYR A O 1
ATOM 1598 N N . ASP A 1 204 ? 4.426 -5.462 7.318 1.00 95.81 204 ASP A N 1
ATOM 1599 C CA . ASP A 1 204 ? 4.795 -4.383 8.235 1.00 95.81 204 ASP A CA 1
ATOM 1600 C C . ASP A 1 204 ? 3.569 -3.748 8.906 1.00 95.81 204 ASP A C 1
ATOM 1602 O O . ASP A 1 204 ? 3.582 -3.533 10.122 1.00 95.81 204 ASP A O 1
ATOM 1606 N N . PHE A 1 205 ? 2.496 -3.500 8.150 1.00 97.12 205 PHE A N 1
ATOM 1607 C CA . PHE A 1 205 ? 1.246 -2.979 8.702 1.00 97.12 205 PHE A CA 1
ATOM 1608 C C . PHE A 1 205 ? 0.628 -3.944 9.723 1.00 97.12 205 PHE A C 1
ATOM 1610 O O . PHE A 1 205 ? 0.278 -3.531 10.829 1.00 97.12 205 PHE A O 1
ATOM 1617 N N . GLU A 1 206 ? 0.566 -5.239 9.408 1.00 95.88 206 GLU A N 1
ATOM 1618 C CA . GLU A 1 206 ? 0.061 -6.276 10.314 1.00 95.88 206 GLU A CA 1
ATOM 1619 C C . GLU A 1 206 ? 0.859 -6.341 11.620 1.00 95.88 206 GLU A C 1
ATOM 1621 O O . GLU A 1 206 ? 0.277 -6.461 12.699 1.00 95.88 206 GLU A O 1
ATOM 1626 N N . ASN A 1 207 ? 2.185 -6.184 11.558 1.00 95.94 207 ASN A N 1
ATOM 1627 C CA . ASN A 1 207 ? 3.013 -6.112 12.762 1.00 95.94 207 ASN A CA 1
ATOM 1628 C C . ASN A 1 207 ? 2.720 -4.874 13.611 1.00 95.94 207 ASN A C 1
ATOM 1630 O O . ASN A 1 207 ? 2.757 -4.958 14.841 1.00 95.94 207 ASN A O 1
ATOM 1634 N N . LEU A 1 208 ? 2.446 -3.727 12.986 1.00 95.75 208 LEU A N 1
ATOM 1635 C CA . LEU A 1 208 ? 2.055 -2.520 13.714 1.00 95.75 208 LEU A CA 1
ATOM 1636 C C . LEU A 1 208 ? 0.700 -2.703 14.392 1.00 95.75 208 LEU A C 1
ATOM 1638 O O . LEU A 1 208 ? 0.570 -2.384 15.573 1.00 95.75 208 LEU A O 1
ATOM 1642 N N . VAL A 1 209 ? -0.273 -3.274 13.678 1.00 96.19 209 VAL A N 1
ATOM 1643 C CA . VAL A 1 209 ? -1.592 -3.607 14.223 1.00 96.19 209 VAL A CA 1
ATOM 1644 C C . VAL A 1 209 ? -1.456 -4.547 15.415 1.00 96.19 209 VAL A C 1
ATOM 1646 O O . VAL A 1 209 ? -1.915 -4.221 16.505 1.00 96.19 209 VAL A O 1
ATOM 1649 N N . HIS A 1 210 ? -0.753 -5.666 15.240 1.00 95.44 210 HIS A N 1
ATOM 1650 C CA . HIS A 1 210 ? -0.572 -6.671 16.285 1.00 95.44 210 HIS A CA 1
ATOM 1651 C C . HIS A 1 210 ? 0.070 -6.101 17.558 1.00 95.44 210 HIS A C 1
ATOM 1653 O O . HIS A 1 210 ? -0.292 -6.490 18.666 1.00 95.44 210 HIS A O 1
ATOM 1659 N N . ARG A 1 211 ? 1.030 -5.179 17.416 1.00 96.06 211 ARG A N 1
ATOM 1660 C CA . ARG A 1 211 ? 1.778 -4.623 18.554 1.00 96.06 211 ARG A CA 1
ATOM 1661 C C . ARG A 1 211 ? 1.094 -3.442 19.232 1.00 96.06 211 ARG A C 1
ATOM 1663 O O . ARG A 1 211 ? 1.359 -3.206 20.409 1.00 96.06 211 ARG A O 1
ATOM 1670 N N . TYR A 1 212 ? 0.307 -2.659 18.496 1.00 97.00 212 TYR A N 1
ATOM 1671 C CA . TYR A 1 212 ? -0.110 -1.327 18.950 1.00 97.00 212 TYR A CA 1
ATOM 1672 C C . TYR A 1 212 ? -1.613 -1.062 18.871 1.00 97.00 212 TYR A C 1
ATOM 1674 O O . TYR A 1 212 ? -2.046 -0.011 19.340 1.00 97.00 212 TYR A O 1
ATOM 1682 N N . VAL A 1 213 ? -2.413 -1.980 18.324 1.00 95.81 213 VAL A N 1
ATOM 1683 C CA . VAL A 1 213 ? -3.862 -1.803 18.192 1.00 95.81 213 VAL A CA 1
ATOM 1684 C C . VAL A 1 213 ? -4.605 -2.812 19.063 1.00 95.81 213 VAL A C 1
ATOM 1686 O O . VAL A 1 213 ? -4.388 -4.017 18.968 1.00 95.81 213 VAL A O 1
ATOM 1689 N N . ASN A 1 214 ? -5.528 -2.321 19.893 1.00 94.88 214 ASN A N 1
ATOM 1690 C CA . ASN A 1 214 ? -6.442 -3.175 20.645 1.00 94.88 214 ASN A CA 1
ATOM 1691 C C . ASN A 1 214 ? -7.659 -3.555 19.783 1.00 94.88 214 ASN A C 1
ATOM 1693 O O . ASN A 1 214 ? -8.638 -2.803 19.710 1.00 94.88 214 ASN A O 1
ATOM 1697 N N . LEU A 1 215 ? -7.604 -4.737 19.166 1.00 94.81 215 LEU A N 1
ATOM 1698 C CA . LEU A 1 215 ? -8.662 -5.275 18.300 1.00 94.81 215 LEU A CA 1
ATOM 1699 C C . LEU A 1 215 ? -9.994 -5.538 19.029 1.00 94.81 215 LEU A C 1
ATOM 1701 O O . LEU A 1 215 ? -11.034 -5.635 18.379 1.00 94.81 215 LEU A O 1
ATOM 1705 N N . ASP A 1 216 ? -10.024 -5.526 20.365 1.00 92.50 216 ASP A N 1
ATOM 1706 C CA . ASP A 1 216 ? -11.281 -5.558 21.127 1.00 92.50 216 ASP A CA 1
ATOM 1707 C C . ASP A 1 216 ? -12.056 -4.239 21.042 1.00 92.50 216 ASP A C 1
ATOM 1709 O O . ASP A 1 216 ? -13.218 -4.179 21.431 1.00 92.50 216 ASP A O 1
ATOM 1713 N N . SER A 1 217 ? -11.444 -3.174 20.521 1.00 93.56 217 SER A N 1
ATOM 1714 C CA . SER A 1 217 ? -12.031 -1.827 20.436 1.00 93.56 217 SER A CA 1
ATOM 1715 C C . SER A 1 217 ? -11.951 -1.192 19.043 1.00 93.56 217 SER A C 1
ATOM 1717 O O . SER A 1 217 ? -12.522 -0.122 18.816 1.00 93.56 217 SER A O 1
ATOM 1719 N N . VAL A 1 218 ? -11.260 -1.855 18.113 1.00 97.06 218 VAL A N 1
ATOM 1720 C CA . VAL A 1 218 ? -10.962 -1.353 16.771 1.00 97.06 218 VAL A CA 1
ATOM 1721 C C . VAL A 1 218 ? -11.323 -2.414 15.741 1.00 97.06 218 VAL A C 1
ATOM 1723 O O . VAL A 1 218 ? -10.953 -3.575 15.898 1.00 97.06 218 VAL A O 1
ATOM 1726 N N . ASP A 1 219 ? -12.017 -2.002 14.685 1.00 97.94 219 ASP A N 1
ATOM 1727 C CA . ASP A 1 219 ? -12.200 -2.802 13.479 1.00 97.94 219 ASP A CA 1
ATOM 1728 C C . ASP A 1 219 ? -11.252 -2.302 12.386 1.00 97.94 219 ASP A C 1
ATOM 1730 O O . ASP A 1 219 ? -11.048 -1.096 12.212 1.00 97.94 219 ASP A O 1
ATOM 1734 N N . ILE A 1 220 ? -10.662 -3.234 11.645 1.00 98.06 220 ILE A N 1
ATOM 1735 C CA . ILE A 1 220 ? -9.675 -2.931 10.607 1.00 98.06 220 ILE A CA 1
ATOM 1736 C C . ILE A 1 220 ? -10.112 -3.572 9.304 1.00 98.06 220 ILE A C 1
ATOM 1738 O O . ILE A 1 220 ? -10.506 -4.731 9.285 1.00 98.06 220 ILE A O 1
ATOM 1742 N N . ALA A 1 221 ? -9.996 -2.835 8.214 1.00 98.19 221 ALA A N 1
ATOM 1743 C CA . ALA A 1 221 ? -10.045 -3.362 6.866 1.00 98.19 221 ALA A CA 1
ATOM 1744 C C . ALA A 1 221 ? -8.678 -3.189 6.202 1.00 98.19 221 ALA A C 1
ATOM 1746 O O . ALA A 1 221 ? -7.985 -2.196 6.425 1.00 98.19 221 ALA A O 1
ATOM 1747 N N . VAL A 1 222 ? -8.293 -4.149 5.373 1.00 97.81 222 VAL A N 1
ATOM 1748 C CA . VAL A 1 222 ? -7.073 -4.101 4.572 1.00 97.81 222 VAL A CA 1
ATOM 1749 C C . VAL A 1 222 ? -7.431 -4.365 3.124 1.00 97.81 222 VAL A C 1
ATOM 1751 O O . VAL A 1 222 ? -8.143 -5.316 2.807 1.00 97.81 222 VAL A O 1
ATOM 1754 N N . VAL A 1 223 ? -6.901 -3.522 2.246 1.00 97.19 223 VAL A N 1
ATOM 1755 C CA . VAL A 1 223 ? -7.029 -3.624 0.799 1.00 97.19 223 VAL A CA 1
ATOM 1756 C C . VAL A 1 223 ? -5.633 -3.481 0.197 1.00 97.19 223 VAL A C 1
ATOM 1758 O O . VAL A 1 223 ? -5.103 -2.378 0.047 1.00 97.19 223 VAL A O 1
ATOM 1761 N N . GLN A 1 224 ? -5.014 -4.610 -0.146 1.00 96.06 224 GLN A N 1
ATOM 1762 C CA . GLN A 1 224 ? -3.702 -4.633 -0.784 1.00 96.06 224 GLN A CA 1
ATOM 1763 C C . GLN A 1 224 ? -3.870 -4.867 -2.284 1.00 96.06 224 GLN A C 1
ATOM 1765 O O . GLN A 1 224 ? -4.301 -5.940 -2.709 1.00 96.06 224 GLN A O 1
ATOM 1770 N N . ALA A 1 225 ? -3.480 -3.907 -3.116 1.00 95.56 225 ALA A N 1
ATOM 1771 C CA . ALA A 1 225 ? -3.615 -4.016 -4.565 1.00 95.56 225 ALA A CA 1
ATOM 1772 C C . ALA A 1 225 ? -2.338 -3.605 -5.303 1.00 95.56 225 ALA A C 1
ATOM 1774 O O . ALA A 1 225 ? -1.324 -3.280 -4.700 1.00 95.56 225 ALA A O 1
ATOM 1775 N N . ILE A 1 226 ? -2.373 -3.677 -6.630 1.00 96.31 226 ILE A N 1
ATOM 1776 C CA . ILE A 1 226 ? -1.374 -3.067 -7.507 1.00 96.31 226 ILE A CA 1
ATOM 1777 C C . ILE A 1 226 ? -2.105 -2.061 -8.382 1.00 96.31 226 ILE A C 1
ATOM 1779 O O . ILE A 1 226 ? -3.045 -2.447 -9.082 1.00 96.31 226 ILE A O 1
ATOM 1783 N N . GLN A 1 227 ? -1.676 -0.802 -8.357 1.00 96.38 227 GLN A N 1
ATOM 1784 C CA . GLN A 1 227 ? -2.141 0.194 -9.318 1.00 96.38 227 GLN A CA 1
ATOM 1785 C C . GLN A 1 227 ? -1.423 -0.039 -10.650 1.00 96.38 227 GLN A C 1
ATOM 1787 O O . GLN A 1 227 ? -0.201 -0.167 -10.693 1.00 96.38 227 GLN A O 1
ATOM 1792 N N . VAL A 1 228 ? -2.167 -0.132 -11.746 1.00 94.88 228 VAL A N 1
ATOM 1793 C CA . VAL A 1 228 ? -1.596 -0.368 -13.070 1.00 94.88 228 VAL A CA 1
ATOM 1794 C C . VAL A 1 228 ? -1.957 0.775 -14.003 1.00 94.88 228 VAL A C 1
ATOM 1796 O O . VAL A 1 228 ? -3.132 0.999 -14.293 1.00 94.88 228 VAL A O 1
ATOM 1799 N N . HIS A 1 229 ? -0.931 1.450 -14.510 1.00 92.38 229 HIS A N 1
ATOM 1800 C CA . HIS A 1 229 ? -1.080 2.535 -15.476 1.00 92.38 229 HIS A CA 1
ATOM 1801 C C . HIS A 1 229 ? -1.136 1.941 -16.878 1.00 92.38 229 HIS A C 1
ATOM 1803 O O . HIS A 1 229 ? -0.120 1.482 -17.412 1.00 92.38 229 HIS A O 1
ATOM 1809 N N . GLY A 1 230 ? -2.337 1.899 -17.452 1.00 87.50 230 GLY A N 1
ATOM 1810 C CA . GLY A 1 230 ? -2.545 1.486 -18.829 1.00 87.50 230 GLY A CA 1
ATOM 1811 C C . GLY A 1 230 ? -2.257 2.640 -19.778 1.00 87.50 230 GLY A C 1
ATOM 1812 O O . GLY A 1 230 ? -2.913 3.679 -19.700 1.00 87.50 230 GLY A O 1
ATOM 1813 N N . GLN A 1 231 ? -1.313 2.438 -20.698 1.00 74.19 231 GLN A N 1
ATOM 1814 C CA . GLN A 1 231 ? -1.053 3.376 -21.788 1.00 74.19 231 GLN A CA 1
ATOM 1815 C C . GLN A 1 231 ? -1.155 2.689 -23.146 1.00 74.19 231 GLN A C 1
ATOM 1817 O O . GLN A 1 231 ? -0.546 1.643 -23.392 1.00 74.19 231 GLN A O 1
ATOM 1822 N N . TYR A 1 232 ? -1.932 3.308 -24.030 1.00 64.88 232 TYR A N 1
ATOM 1823 C CA . TYR A 1 232 ? -2.211 2.825 -25.377 1.00 64.88 232 TYR A CA 1
ATOM 1824 C C . TYR A 1 232 ? -1.676 3.827 -26.400 1.00 64.88 232 TYR A C 1
ATOM 1826 O O . TYR A 1 232 ? -2.006 5.013 -26.333 1.00 64.88 232 TYR A O 1
ATOM 1834 N N . GLN A 1 233 ? -0.865 3.348 -27.346 1.00 59.22 233 GLN A N 1
ATOM 1835 C CA . GLN A 1 233 ? -0.469 4.118 -28.524 1.00 59.22 233 GLN A CA 1
ATOM 1836 C C . GLN A 1 233 ? -1.320 3.692 -29.717 1.00 59.22 233 GLN A C 1
ATOM 1838 O O . GLN A 1 233 ? -1.417 2.504 -30.025 1.00 59.22 233 GLN A O 1
ATOM 1843 N N . ASP A 1 234 ? -1.905 4.663 -30.412 1.00 47.25 234 ASP A N 1
ATOM 1844 C CA . ASP A 1 234 ? -2.541 4.433 -31.708 1.00 47.25 234 ASP A CA 1
ATOM 1845 C C . ASP A 1 234 ? -1.423 4.221 -32.748 1.00 47.25 234 ASP A C 1
ATOM 1847 O O . ASP A 1 234 ? -0.565 5.093 -32.910 1.00 47.25 234 ASP A O 1
ATOM 1851 N N . PHE A 1 235 ? -1.392 3.066 -33.427 1.00 46.34 235 PHE A N 1
ATOM 1852 C CA . PHE A 1 235 ? -0.330 2.626 -34.358 1.00 46.34 235 PHE A CA 1
ATOM 1853 C C . PHE A 1 235 ? -0.250 3.454 -35.668 1.00 46.34 235 PHE A C 1
ATOM 1855 O O . PHE A 1 235 ? -0.075 2.913 -36.758 1.00 46.34 235 PHE A O 1
ATOM 1862 N N . GLY A 1 236 ? -0.385 4.779 -35.599 1.00 44.88 236 GLY A N 1
ATOM 1863 C CA . GLY A 1 236 ? -0.358 5.655 -36.771 1.00 44.88 236 GLY A CA 1
ATOM 1864 C C . GLY A 1 236 ? -0.100 7.138 -36.507 1.00 44.88 236 GLY A C 1
ATOM 1865 O O . GLY A 1 236 ? 0.101 7.875 -37.471 1.00 44.88 236 GLY A O 1
ATOM 1866 N N . LYS A 1 237 ? -0.074 7.602 -35.249 1.00 42.34 237 LYS A N 1
ATOM 1867 C CA . LYS A 1 237 ? 0.329 8.974 -34.897 1.00 42.34 237 LYS A CA 1
ATOM 1868 C C . LYS A 1 237 ? 1.087 8.959 -33.574 1.00 42.34 237 LYS A C 1
ATOM 1870 O O . LYS A 1 237 ? 0.508 8.717 -32.525 1.00 42.34 237 LYS A O 1
ATOM 1875 N N . VAL A 1 238 ? 2.386 9.224 -33.653 1.00 46.56 238 VAL A N 1
ATOM 1876 C CA . VAL A 1 238 ? 3.371 9.131 -32.559 1.00 46.56 238 VAL A CA 1
ATOM 1877 C C . VAL A 1 238 ? 3.139 10.172 -31.442 1.00 46.56 238 VAL A C 1
ATOM 1879 O O . VAL A 1 238 ? 3.807 10.125 -30.419 1.00 46.56 238 VAL A O 1
ATOM 1882 N N . GLU A 1 239 ? 2.177 11.089 -31.583 1.00 45.59 239 GLU A N 1
ATOM 1883 C CA . GLU A 1 239 ? 2.141 12.325 -30.784 1.00 45.59 239 GLU A CA 1
ATOM 1884 C C . GLU A 1 239 ? 0.972 12.477 -29.794 1.00 45.59 239 GLU A C 1
ATOM 1886 O O . GLU A 1 239 ? 0.939 13.467 -29.071 1.00 45.59 239 GLU A O 1
ATOM 1891 N N . GLU A 1 240 ? 0.045 11.520 -29.668 1.00 45.44 240 GLU A N 1
ATOM 1892 C CA . GLU A 1 240 ? -1.050 11.637 -28.685 1.00 45.44 240 GLU A CA 1
ATOM 1893 C C . GLU A 1 240 ? -1.209 10.371 -27.828 1.00 45.44 240 GLU A C 1
ATOM 1895 O O . GLU A 1 240 ? -1.723 9.344 -28.277 1.00 45.44 240 GLU A O 1
ATOM 1900 N N . LEU A 1 241 ? -0.814 10.465 -26.551 1.00 48.81 241 LEU A N 1
ATOM 1901 C CA . LEU A 1 241 ? -1.328 9.608 -25.476 1.00 48.81 241 LEU A CA 1
ATOM 1902 C C . LEU A 1 241 ? -2.852 9.789 -25.426 1.00 48.81 241 LEU A C 1
ATOM 1904 O O . LEU A 1 241 ? -3.350 10.777 -24.894 1.00 48.81 241 LEU A O 1
ATOM 1908 N N . LYS A 1 242 ? -3.605 8.866 -26.028 1.00 46.81 242 LYS A N 1
ATOM 1909 C CA . LYS A 1 242 ? -5.056 9.042 -26.200 1.00 46.81 242 LYS A CA 1
ATOM 1910 C C . LYS A 1 242 ? -5.876 8.663 -24.966 1.00 46.81 242 LYS A C 1
ATOM 1912 O O . LYS A 1 242 ? -6.934 9.245 -24.750 1.00 46.81 242 LYS A O 1
ATOM 1917 N N . TYR A 1 243 ? -5.410 7.695 -24.173 1.00 52.75 243 TYR A N 1
ATOM 1918 C CA . TYR A 1 243 ? -6.129 7.202 -22.997 1.00 52.75 243 TYR A CA 1
ATOM 1919 C C . TYR A 1 243 ? -5.147 6.815 -21.890 1.00 52.75 243 TYR A C 1
ATOM 1921 O O . TYR A 1 243 ? -4.501 5.769 -21.965 1.00 52.75 243 TYR A O 1
ATOM 1929 N N . GLU A 1 244 ? -5.065 7.633 -20.844 1.00 60.09 244 GLU A N 1
ATOM 1930 C CA . GLU A 1 244 ? -4.608 7.158 -19.540 1.00 60.09 244 GLU A CA 1
ATOM 1931 C C . GLU A 1 244 ? -5.771 6.382 -18.931 1.00 60.09 244 GLU A C 1
ATOM 1933 O O . GLU A 1 244 ? -6.829 6.941 -18.638 1.00 60.09 244 GLU A O 1
ATOM 1938 N N . THR A 1 245 ? -5.620 5.063 -18.834 1.00 82.50 245 THR A N 1
ATOM 1939 C CA . THR A 1 245 ? -6.625 4.232 -18.168 1.00 82.50 245 THR A CA 1
ATOM 1940 C C . THR A 1 245 ? -6.001 3.648 -16.919 1.00 82.50 245 THR A C 1
ATOM 1942 O O . THR A 1 245 ? -5.041 2.882 -16.983 1.00 82.50 245 THR A O 1
ATOM 1945 N N . GLU A 1 246 ? -6.555 4.033 -15.780 1.00 91.81 246 GLU A N 1
ATOM 1946 C CA . GLU A 1 246 ? -6.109 3.562 -14.481 1.00 91.81 246 GLU A CA 1
ATOM 1947 C C . GLU A 1 246 ? -6.820 2.264 -14.135 1.00 91.81 246 GLU A C 1
ATOM 1949 O O . GLU A 1 246 ? -8.052 2.155 -14.186 1.00 91.81 246 GLU A O 1
ATOM 1954 N N . PHE A 1 247 ? -6.022 1.275 -13.769 1.00 93.75 247 PHE A N 1
ATOM 1955 C CA . PHE A 1 247 ? -6.498 -0.037 -13.401 1.00 93.75 247 PHE A CA 1
ATOM 1956 C C . PHE A 1 247 ? -5.951 -0.449 -12.040 1.00 93.75 247 PHE A C 1
ATOM 1958 O O . PHE A 1 247 ? -4.935 0.054 -11.568 1.00 93.75 247 PHE A O 1
ATOM 1965 N N . VAL A 1 248 ? -6.616 -1.410 -11.411 1.00 95.44 248 VAL A N 1
ATOM 1966 C CA . VAL A 1 248 ? -6.247 -1.917 -10.095 1.00 95.44 248 VAL A CA 1
ATOM 1967 C C . VAL A 1 248 ? -6.361 -3.432 -10.082 1.00 95.44 248 VAL A C 1
ATOM 1969 O O . VAL A 1 248 ? -7.389 -4.002 -10.445 1.00 95.44 248 VAL A O 1
ATOM 1972 N N . ALA A 1 249 ? -5.298 -4.100 -9.647 1.00 93.94 249 ALA A N 1
ATOM 1973 C CA . ALA A 1 249 ? -5.258 -5.543 -9.467 1.00 93.94 249 ALA A CA 1
ATOM 1974 C C . ALA A 1 249 ? -5.150 -5.885 -7.975 1.00 93.94 249 ALA A C 1
ATOM 1976 O O . ALA A 1 249 ? -4.051 -5.936 -7.419 1.00 93.94 249 ALA A O 1
ATOM 1977 N N . LEU A 1 250 ? -6.288 -6.151 -7.332 1.00 92.31 250 LEU A N 1
ATOM 1978 C CA . LEU A 1 250 ? -6.350 -6.568 -5.926 1.00 92.31 250 LEU A CA 1
ATOM 1979 C C . LEU A 1 250 ? -5.543 -7.863 -5.701 1.00 92.31 250 LEU A C 1
ATOM 1981 O O . LEU A 1 250 ? -5.721 -8.844 -6.432 1.00 92.31 250 LEU A O 1
ATOM 1985 N N . GLN A 1 251 ? -4.641 -7.839 -4.721 1.00 91.06 251 GLN A N 1
ATOM 1986 C CA . GLN A 1 251 ? -3.765 -8.951 -4.339 1.00 91.06 251 GLN A CA 1
ATOM 1987 C C . GLN A 1 251 ? -4.287 -9.669 -3.092 1.00 91.06 251 GLN A C 1
ATOM 1989 O O . GLN A 1 251 ? -4.310 -10.897 -3.078 1.00 91.06 251 GLN A O 1
ATOM 1994 N N . ASP A 1 252 ? -4.713 -8.908 -2.083 1.00 92.06 252 ASP A N 1
ATOM 1995 C CA . ASP A 1 252 ? -5.192 -9.421 -0.798 1.00 92.06 252 ASP A CA 1
ATOM 1996 C C . ASP A 1 252 ? -6.245 -8.469 -0.202 1.00 92.06 252 ASP A C 1
ATOM 1998 O O . ASP A 1 252 ? -6.233 -7.264 -0.486 1.00 92.06 252 ASP A O 1
ATOM 2002 N N . GLY A 1 253 ? -7.175 -9.003 0.586 1.00 94.06 253 GLY A N 1
ATOM 2003 C CA . GLY A 1 253 ? -8.281 -8.240 1.149 1.00 94.06 253 GLY A CA 1
ATOM 2004 C C . GLY A 1 253 ? -8.997 -8.958 2.287 1.00 94.06 253 GLY A C 1
ATOM 2005 O O . GLY A 1 253 ? -9.651 -9.985 2.081 1.00 94.06 253 GLY A O 1
ATOM 2006 N N . TYR A 1 254 ? -8.942 -8.361 3.477 1.00 96.12 254 TYR A N 1
ATOM 2007 C CA . TYR A 1 254 ? -9.603 -8.880 4.670 1.00 96.12 254 TYR A CA 1
ATOM 2008 C C . TYR A 1 254 ? -10.100 -7.775 5.594 1.00 96.12 254 TYR A C 1
ATOM 2010 O O . TYR A 1 254 ? -9.672 -6.621 5.532 1.00 96.12 254 TYR A O 1
ATOM 2018 N N . VAL A 1 255 ? -10.991 -8.160 6.500 1.00 97.56 255 VAL A N 1
ATOM 2019 C CA . VAL A 1 255 ? -11.399 -7.349 7.643 1.00 97.56 255 VAL A CA 1
ATOM 2020 C C . VAL A 1 255 ? -11.117 -8.084 8.947 1.00 97.56 255 VAL A C 1
ATOM 2022 O O . VAL A 1 255 ? -11.109 -9.312 8.993 1.00 97.56 255 VAL A O 1
ATOM 2025 N N . VAL A 1 256 ? -10.915 -7.332 10.019 1.00 97.38 256 VAL A N 1
ATOM 2026 C CA . VAL A 1 256 ? -10.958 -7.796 11.401 1.00 97.38 256 VAL A CA 1
ATOM 2027 C C . VAL A 1 256 ? -12.072 -7.017 12.078 1.00 97.38 256 VAL A C 1
ATOM 2029 O O . VAL A 1 256 ? -11.931 -5.819 12.313 1.00 97.38 256 VAL A O 1
ATOM 2032 N N . VAL A 1 257 ? -13.195 -7.682 12.340 1.00 96.19 257 VAL A N 1
ATOM 2033 C CA . VAL A 1 257 ? -14.381 -7.072 12.955 1.00 96.19 257 VAL A CA 1
ATOM 2034 C C . VAL A 1 257 ? -14.689 -7.827 14.233 1.00 96.19 257 VAL A C 1
ATOM 2036 O O . VAL A 1 257 ? -14.799 -9.049 14.208 1.00 96.19 257 VAL A O 1
ATOM 2039 N N . ASN A 1 258 ? -14.820 -7.109 15.350 1.00 93.69 258 ASN A N 1
ATOM 2040 C CA . ASN A 1 258 ? -14.994 -7.716 16.678 1.00 93.69 258 ASN A CA 1
ATOM 2041 C C . ASN A 1 258 ? -13.902 -8.756 17.013 1.00 93.69 258 ASN A C 1
ATOM 2043 O O . ASN A 1 258 ? -14.191 -9.801 17.587 1.00 93.69 258 ASN A O 1
ATOM 2047 N N . GLY A 1 259 ? -12.655 -8.493 16.609 1.00 91.69 259 GLY A N 1
ATOM 2048 C CA . GLY A 1 259 ? -11.526 -9.409 16.815 1.00 91.69 259 GLY A CA 1
ATOM 2049 C C . GLY A 1 259 ? -11.491 -10.625 15.878 1.00 91.69 259 GLY A C 1
ATOM 2050 O O . GLY A 1 259 ? -10.517 -11.374 15.898 1.00 91.69 259 GLY A O 1
ATOM 2051 N N . GLU A 1 260 ? -12.493 -10.812 15.016 1.00 94.25 260 GLU A N 1
ATOM 2052 C CA . GLU A 1 260 ? -12.552 -11.928 14.071 1.00 94.25 260 GLU A CA 1
ATOM 2053 C C . GLU A 1 260 ? -12.063 -11.512 12.682 1.00 94.25 260 GLU A C 1
ATOM 2055 O O . GLU A 1 260 ? -12.614 -10.596 12.064 1.00 94.25 260 GLU A O 1
ATOM 2060 N N . ARG A 1 261 ? -11.050 -12.217 12.163 1.00 94.69 261 ARG A N 1
ATOM 2061 C CA . ARG A 1 261 ? -10.544 -12.018 10.800 1.00 94.69 261 ARG A CA 1
ATOM 2062 C C . ARG A 1 261 ? -11.437 -12.727 9.781 1.00 94.69 261 ARG A C 1
ATOM 2064 O O . ARG A 1 261 ? -11.678 -13.927 9.896 1.00 94.69 261 ARG A O 1
ATOM 2071 N N . LYS A 1 262 ? -11.878 -11.994 8.758 1.00 94.62 262 LYS A N 1
ATOM 2072 C CA . LYS A 1 262 ? -12.660 -12.498 7.623 1.00 94.62 262 LYS A CA 1
ATOM 2073 C C . LYS A 1 262 ? -12.006 -12.046 6.327 1.00 94.62 262 LYS A C 1
ATOM 2075 O O . LYS A 1 262 ? -11.861 -10.853 6.075 1.00 94.62 262 LYS A O 1
ATOM 2080 N N . GLU A 1 263 ? -11.606 -13.014 5.520 1.00 91.94 263 GLU A N 1
ATOM 2081 C CA . GLU A 1 263 ? -11.086 -12.778 4.177 1.00 91.94 263 GLU A CA 1
ATOM 2082 C C . GLU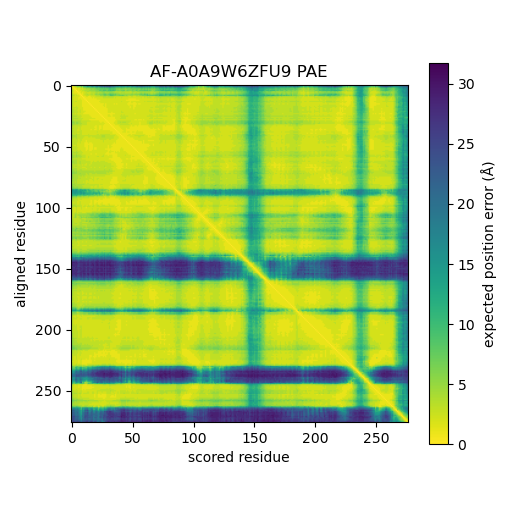 A 1 263 ? -12.267 -12.470 3.255 1.00 91.94 263 GLU A C 1
ATOM 2084 O O . GLU A 1 263 ? -13.222 -13.242 3.218 1.00 91.94 263 GLU A O 1
ATOM 2089 N N . PHE A 1 264 ? -12.211 -11.370 2.505 1.00 82.19 264 PHE A N 1
ATOM 2090 C CA . PHE A 1 264 ? -13.169 -11.112 1.420 1.00 82.19 264 PHE A CA 1
ATOM 2091 C C . PHE A 1 264 ? -12.535 -11.321 0.041 1.00 82.19 264 PHE A C 1
ATOM 2093 O O . PHE A 1 264 ? -13.202 -11.157 -0.980 1.00 82.19 264 PHE A O 1
ATOM 2100 N N . ARG A 1 265 ? -11.255 -11.725 0.003 1.00 68.94 265 ARG A N 1
ATOM 2101 C CA . ARG A 1 265 ? -10.610 -12.296 -1.177 1.00 68.94 265 ARG A CA 1
ATOM 2102 C C . ARG A 1 265 ? -9.368 -13.109 -0.811 1.00 68.94 265 ARG A C 1
ATOM 2104 O O . ARG A 1 265 ? -8.420 -12.569 -0.264 1.00 68.94 265 ARG A O 1
ATOM 2111 N N . LYS A 1 266 ? -9.319 -14.372 -1.244 1.00 50.72 266 LYS A N 1
ATOM 2112 C CA . LYS A 1 266 ? -8.060 -15.124 -1.407 1.00 50.72 266 LYS A CA 1
ATOM 2113 C C . LYS A 1 266 ? -7.689 -15.173 -2.888 1.00 50.72 266 LYS A C 1
ATOM 2115 O O . LYS A 1 266 ? -8.561 -15.054 -3.741 1.00 50.72 266 LYS A O 1
ATOM 2120 N N . ASN A 1 267 ? -6.402 -15.338 -3.189 1.00 45.97 267 ASN A N 1
ATOM 2121 C CA . ASN A 1 267 ? -5.778 -15.333 -4.526 1.00 45.97 267 ASN A CA 1
ATOM 2122 C C . ASN A 1 267 ? -6.321 -16.349 -5.572 1.00 45.97 267 ASN A C 1
ATOM 2124 O O . ASN A 1 267 ? -5.679 -16.560 -6.602 1.00 45.97 267 ASN A O 1
ATOM 2128 N N . ASP A 1 268 ? -7.497 -16.944 -5.372 1.00 37.88 268 ASP A N 1
ATOM 2129 C CA . ASP A 1 268 ? -8.132 -17.836 -6.335 1.00 37.88 268 ASP A CA 1
ATOM 2130 C C . ASP A 1 268 ? -8.997 -17.069 -7.342 1.00 37.88 268 ASP A C 1
ATOM 2132 O O . ASP A 1 268 ? -9.758 -16.158 -7.024 1.00 37.88 268 ASP A O 1
ATOM 2136 N N . ARG A 1 269 ? -8.828 -17.432 -8.616 1.00 39.06 269 ARG A N 1
ATOM 2137 C CA . ARG A 1 269 ? -9.253 -16.693 -9.821 1.00 39.06 269 ARG A CA 1
ATOM 2138 C C . ARG A 1 269 ? -10.770 -16.528 -10.020 1.00 39.06 269 ARG A C 1
ATOM 2140 O O . ARG A 1 269 ? -11.173 -16.048 -11.072 1.00 39.06 269 ARG A O 1
ATOM 2147 N N . HIS A 1 270 ? -11.608 -16.903 -9.059 1.00 33.78 270 HIS A N 1
ATOM 2148 C CA . HIS A 1 270 ? -13.062 -16.931 -9.217 1.00 33.78 270 HIS A CA 1
ATOM 2149 C C . HIS A 1 270 ? -13.792 -16.740 -7.883 1.00 33.78 270 HIS A C 1
ATOM 2151 O O . HIS A 1 270 ? -14.467 -17.646 -7.420 1.00 33.78 270 HIS A O 1
ATOM 2157 N N . ALA A 1 271 ? -13.685 -15.572 -7.254 1.00 35.16 271 ALA A N 1
ATOM 2158 C CA . ALA A 1 271 ? -14.622 -15.207 -6.192 1.00 35.16 271 ALA A CA 1
ATOM 2159 C C . ALA A 1 271 ? -14.688 -13.685 -6.041 1.00 35.16 271 ALA A C 1
ATOM 2161 O O . ALA A 1 271 ? -13.958 -13.082 -5.262 1.00 35.16 271 ALA A O 1
ATOM 2162 N N . LEU A 1 272 ? -15.556 -13.052 -6.827 1.00 42.25 272 LEU A N 1
ATOM 2163 C CA . LEU A 1 272 ? -16.163 -11.778 -6.429 1.00 42.25 272 LEU A CA 1
ATOM 2164 C C . LEU A 1 272 ? -17.635 -11.967 -6.019 1.00 42.25 272 LEU A C 1
ATOM 2166 O O . LEU A 1 272 ? -18.280 -10.984 -5.676 1.00 42.25 272 LEU A O 1
ATOM 2170 N N . LEU A 1 273 ? -18.185 -13.192 -6.072 1.00 43.06 273 LEU A N 1
ATOM 2171 C CA . LEU A 1 273 ? -19.641 -13.394 -6.055 1.00 43.06 273 LEU A CA 1
ATOM 2172 C C . LEU A 1 273 ? -20.170 -14.666 -5.369 1.00 43.06 273 LEU A C 1
ATOM 2174 O O . LEU A 1 273 ? -21.338 -14.982 -5.563 1.00 43.06 273 LEU A O 1
ATOM 2178 N N . GLU A 1 274 ? -19.406 -15.369 -4.535 1.00 34.94 274 GLU A N 1
ATOM 2179 C CA . GLU A 1 274 ? -19.995 -16.449 -3.727 1.00 34.94 274 GLU A CA 1
ATOM 2180 C C . GLU A 1 274 ? -19.650 -16.239 -2.250 1.00 34.94 274 GLU A C 1
ATOM 2182 O O . GLU A 1 274 ? -18.497 -16.346 -1.850 1.00 34.94 274 GLU A O 1
ATOM 2187 N N . GLU A 1 275 ? -20.690 -15.896 -1.484 1.00 38.59 275 GLU A N 1
ATOM 2188 C CA . GLU A 1 275 ? -20.760 -15.837 -0.015 1.00 38.59 275 GLU A CA 1
ATOM 2189 C C . GLU A 1 275 ? -20.159 -14.604 0.692 1.00 38.59 275 GLU A C 1
ATOM 2191 O O . GLU A 1 275 ? -19.146 -14.680 1.385 1.00 38.59 275 GLU A O 1
ATOM 2196 N N . VAL A 1 276 ? -20.886 -13.478 0.616 1.00 38.31 276 VAL A N 1
ATOM 2197 C CA . VAL A 1 276 ? -21.171 -12.608 1.782 1.00 38.31 276 VAL A CA 1
ATOM 2198 C C . VAL A 1 276 ? -22.651 -12.252 1.769 1.00 38.31 276 VAL A C 1
ATOM 2200 O O . VAL A 1 276 ? -23.120 -11.796 0.700 1.00 38.31 276 VAL A O 1
#

Foldseek 3Di:
DFQCVLFVQKDFLLVVLVLVQVVVVVVVDFLQQEAEEEFEAPDPLCVVNQVSCCVGRNDHNYDYFQLSAAPCDQVNVVVRQVPGHHPDPQAFHEYEYEGAYEWEAERVRDIFWDDDPPDLDTDGDRVLLVVLLVCVVVVVDPLPDQLVPDDVCNLPPVVLADPVCRRSSVQSSLLSNLCVVVVHDPDSDSSVSSLSSLVSRVVVVVVSCVPRNDLQRYKYKYWGKYKYFYFYDDPPDSPDRDDGTIMIRTAFIWMQHNNDIDGCDDPDSDDPDPDD

Radius of gyration: 19.21 Å; Cα contacts (8 Å, |Δi|>4): 489; chains: 1; bounding box: 48×36×59 Å

Solvent-accessible surface area (backbone atoms only — not comparable to full-atom values): 15443 Å² total; per-residue (Å²): 136,34,58,50,77,84,33,78,70,53,33,50,42,67,61,46,50,54,51,52,50,55,57,39,40,77,75,69,44,44,48,77,35,23,31,34,35,38,17,29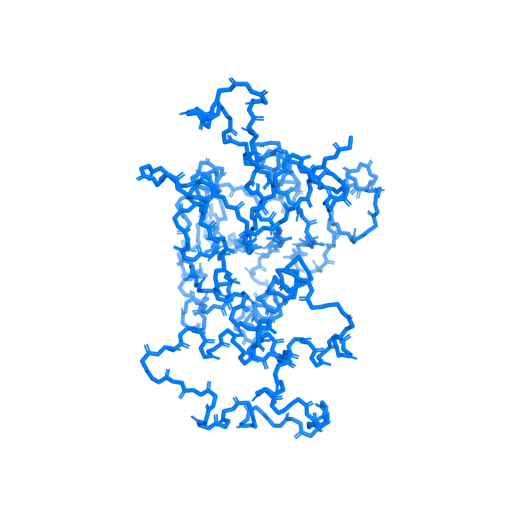,32,67,56,76,85,48,48,67,59,52,54,50,46,35,72,66,30,38,88,54,52,77,36,56,25,58,59,9,33,60,71,54,57,76,68,45,54,50,49,50,65,71,69,28,36,60,86,43,99,86,50,62,40,26,40,35,40,39,30,30,16,59,39,21,30,29,64,86,54,50,70,34,50,40,73,45,93,97,45,98,57,72,38,69,41,60,58,68,57,56,52,50,43,50,37,55,74,74,56,72,57,86,75,86,66,54,82,91,72,62,49,86,67,66,66,58,44,67,88,56,53,42,88,93,40,51,57,61,24,52,42,50,44,44,44,52,54,38,34,56,73,69,75,48,81,94,62,80,47,69,72,49,50,43,52,45,28,34,52,32,18,48,55,46,46,51,52,49,41,72,74,72,51,63,40,90,53,33,30,41,36,41,42,33,30,32,38,33,44,34,47,48,77,59,98,85,54,98,85,54,87,75,47,85,44,55,29,34,31,71,60,42,30,36,34,28,54,87,64,44,78,46,74,75,36,68,87,59,98,80,58,94,82,78,89,132

pLDDT: mean 84.48, std 18.11, range [33.78, 98.56]

Secondary structure (DSSP, 8-state):
--GGGT-TTEEEHHHHHHHHHHHHHHTT--TTTEEEEEEEBSSGGGHHHHHHHHHHHSS-EE--BGGG----HHHHHHHHHHHS--SSTTSPEEEEEEEE-EEEEETTS-BSEE--TT-SS-EESSHHHHHHHHHHHHT-S-TTS-TTT--GGGGG-GGG--TTSHHHHHHHHHHHHHHHHTTS-S--SHHHHHHHHHHHHHHHHHHHHHHH--TTTEEEEEEEEEEEEEE---TT-TT----EEEEEEEEEEEEEETTEEEEEE-S-SS-SSS--

Sequence (276 aa):
MGITRKFPNILPLQVFMEESSRILNNFGFDKDNTLAIVGLTRDEVTQPFLNSITSSWGEPYVTHSLGAQCNVGKEGIKQCLEHAPKKTSNARTKLVFFCCPNIACNQESETGLMYRNGKPEPCPTNSEFLEFIKKLKVGTFNLHKNPHTFQPDDALDSEMFDPDDIELSIMNQKLCKQLIRDGGFNDTSLQSITRVAGRSALYDFENLVHRYVNLDSVDIAVVQAIQVHGQYQDFGKVEELKYETEFVALQDGYVVVNGERKEFRKNDRHALLEEV

Nearest PDB structures (foldseek):
  5k5w-assembly1_B  TM=8.566E-01  e=1.797E-19  Chlamydomonas reinhardtii
  5b5x-assembly1_A-2  TM=8.460E-01  e=5.412E-19  Chlamydomonas reinhardtii
  5b5y-assembly1_A  TM=8.087E-01  e=2.386E-15  Phaeodactylum tricornutum
  5b5z-assembly1_B  TM=8.272E-01  e=3.532E-14  Phaeodactylum tricornutum
  5b60-assembly1_A-2  TM=7.862E-01  e=5.230E-13  Phaeodactylum tricornutum